Protein AF-A0A7V4FG38-F1 (afdb_monomer)

pLDDT: mean 75.88, std 13.13, range [39.31, 96.94]

Secondary structure (DSSP, 8-state):
----PPPPHHHHHHHHHHHHHHHHHHHHHHHHHHHHHHHHHHHHHHHHHHHHHHHHHHHTTTPPPPGGGHHHHSSTTSTTGGGSTT--TT-TT------B-TTT--BTT-BTTTEEE--GGG-SSTT-SS---TT-TT-SSB--SS-GGGTT-EEEEEEE-TTT--EEEEEEEEB-----SSS---

InterPro domains:
  IPR000983 General secretion pathway protein G-type pilin [PR00813] (6-31)
  IPR000983 General secretion pathway protein G-type pilin [PR00813] (42-60)
  IPR012902 Prokaryotic N-terminal methylation site [PF07963] (4-23)
  IPR012902 Prokaryotic N-terminal methylation site [TIGR02532] (4-25)
  IPR045584 Pilin-like [SSF54523] (7-140)

Foldseek 3Di:
DDDDDDDDPVNVVVVVVVVVVVCVVPVVCVVVVLQVVLVVLLLVLLVQLVQLQVVVCVVVVNAGDAPVCLLQCLAQLHLSQQSGDQHPNVDSVTGHAARARSLPRHGSSDDPQAEDEDDPVVDPDAALSAPDDPPCPQDSADCPDQDSRHAFHKYKYFDADPVPRGTNGIYIGTHHHDPDPPDRDD

Radius of gyration: 23.24 Å; Cα contacts (8 Å, |Δi|>4): 282; chains: 1; bounding box: 62×52×58 Å

Organism: NCBI:txid2052148

Structure (mmCIF, N/CA/C/O backbone):
data_AF-A0A7V4FG38-F1
#
_entry.id   AF-A0A7V4FG38-F1
#
loop_
_atom_site.group_PDB
_atom_site.id
_atom_site.type_symbol
_atom_site.label_atom_id
_atom_site.label_alt_id
_atom_site.label_comp_id
_atom_site.label_asym_id
_atom_site.label_entity_id
_atom_site.label_seq_id
_atom_site.pdbx_PDB_ins_code
_atom_site.Cartn_x
_atom_site.Cartn_y
_atom_site.Cartn_z
_atom_site.occupancy
_atom_site.B_iso_or_equiv
_atom_site.auth_seq_id
_atom_site.auth_comp_id
_atom_site.auth_asym_id
_atom_site.auth_atom_id
_atom_site.pdbx_PDB_model_num
ATOM 1 N N . MET A 1 1 ? -37.930 -36.614 33.982 1.00 50.84 1 MET A N 1
ATOM 2 C CA . MET A 1 1 ? -38.312 -35.350 33.315 1.00 50.84 1 MET A CA 1
ATOM 3 C C . MET A 1 1 ? -37.521 -34.238 33.975 1.00 50.84 1 MET A C 1
ATOM 5 O O . MET A 1 1 ? -37.749 -33.983 35.145 1.00 50.84 1 MET A O 1
ATOM 9 N N . GLY A 1 2 ? -36.517 -33.681 33.294 1.00 58.44 2 GLY A N 1
ATOM 10 C CA . GLY A 1 2 ? -35.745 -32.558 33.832 1.00 58.44 2 GLY A CA 1
ATOM 11 C C . GLY A 1 2 ? -36.560 -31.274 33.723 1.00 58.44 2 GLY A C 1
ATOM 12 O O . GLY A 1 2 ? -37.014 -30.936 32.630 1.00 58.44 2 GLY A O 1
ATOM 13 N N . GLU A 1 3 ? -36.781 -30.593 34.843 1.00 62.00 3 GLU A N 1
ATOM 14 C CA . GLU A 1 3 ? -37.427 -29.283 34.871 1.00 62.00 3 GLU A CA 1
ATOM 15 C C . GLU A 1 3 ? -36.577 -28.277 34.087 1.00 62.00 3 GLU A C 1
ATOM 17 O O . GLU A 1 3 ? -35.422 -28.006 34.424 1.00 62.00 3 GLU A O 1
ATOM 22 N N . LYS A 1 4 ? -37.143 -27.724 33.011 1.00 70.00 4 LYS A N 1
ATOM 23 C CA . LYS A 1 4 ? -36.529 -26.609 32.291 1.00 70.00 4 LYS A CA 1
ATOM 24 C C . LYS A 1 4 ? -36.681 -25.357 33.154 1.00 70.00 4 LYS A C 1
ATOM 26 O O . LYS A 1 4 ? -37.764 -24.781 33.213 1.00 70.00 4 LYS A O 1
ATOM 31 N N . LYS A 1 5 ? -35.606 -24.951 33.833 1.00 78.00 5 LYS A N 1
ATOM 32 C CA . LYS A 1 5 ? -35.531 -23.655 34.520 1.00 78.00 5 LYS A CA 1
ATOM 33 C C . LYS A 1 5 ? -35.653 -22.533 33.483 1.00 78.00 5 LYS A C 1
ATOM 35 O O . LYS A 1 5 ? -34.888 -22.503 32.521 1.00 78.00 5 LYS A O 1
ATOM 40 N N . GLY A 1 6 ? -36.641 -21.657 33.653 1.00 80.19 6 GLY A N 1
ATOM 41 C CA . GLY A 1 6 ? -36.781 -20.436 32.858 1.00 80.19 6 GLY A CA 1
ATOM 42 C C . GLY A 1 6 ? -35.811 -19.355 33.338 1.00 80.19 6 GLY A C 1
ATOM 43 O O . GLY A 1 6 ? -35.478 -19.316 34.520 1.00 80.19 6 GLY A O 1
ATOM 44 N N . PHE A 1 7 ? -35.374 -18.488 32.424 1.00 82.50 7 PHE A N 1
ATOM 45 C CA . PHE A 1 7 ? -34.580 -17.304 32.761 1.00 82.50 7 PHE A CA 1
ATOM 46 C C . PHE A 1 7 ? -35.397 -16.330 33.615 1.00 82.50 7 PHE A C 1
ATOM 48 O O . PHE A 1 7 ? -36.569 -16.066 33.335 1.00 82.50 7 PHE A O 1
ATOM 55 N N . THR A 1 8 ? -34.766 -15.768 34.638 1.00 93.12 8 THR A N 1
ATOM 56 C CA . THR A 1 8 ? -35.348 -14.717 35.471 1.00 93.12 8 THR A CA 1
ATOM 57 C C . THR A 1 8 ? -35.110 -13.332 34.861 1.00 93.12 8 THR A C 1
ATOM 59 O O . THR A 1 8 ? -34.125 -13.087 34.163 1.00 93.12 8 THR A O 1
ATOM 62 N N . LEU A 1 9 ? -36.001 -12.381 35.160 1.00 91.88 9 LEU A N 1
ATOM 63 C CA . LEU A 1 9 ? -35.833 -10.972 34.772 1.00 91.88 9 LEU A CA 1
ATOM 64 C C . LEU A 1 9 ? -34.520 -10.378 35.300 1.00 91.88 9 LEU A C 1
ATOM 66 O O . LEU A 1 9 ? -33.877 -9.593 34.607 1.00 91.88 9 LEU A O 1
ATOM 70 N N . ILE A 1 10 ? -34.115 -10.769 36.512 1.00 94.31 10 ILE A N 1
ATOM 71 C CA . ILE A 1 10 ? -32.880 -10.281 37.127 1.00 94.31 10 ILE A CA 1
ATOM 72 C C . ILE A 1 10 ? -31.635 -10.802 36.405 1.00 94.31 10 ILE A C 1
ATOM 74 O O . ILE A 1 10 ? -30.690 -10.040 36.224 1.00 94.31 10 ILE A O 1
ATOM 78 N N . GLU A 1 11 ? -31.647 -12.049 35.923 1.00 93.00 11 GLU A N 1
ATOM 79 C CA . GLU A 1 11 ? -30.552 -12.588 35.110 1.00 93.00 11 GLU A CA 1
ATOM 80 C C . GLU A 1 11 ? -30.404 -11.805 33.805 1.00 93.00 11 GLU A C 1
ATOM 82 O O . GLU A 1 11 ? -29.294 -11.416 33.454 1.00 93.00 11 GLU A O 1
ATOM 87 N N . MET A 1 12 ? -31.507 -11.478 33.127 1.00 92.81 12 MET A N 1
ATOM 88 C CA . MET A 1 12 ? -31.440 -10.668 31.905 1.00 92.81 12 MET A CA 1
ATOM 89 C C . MET A 1 12 ? -30.970 -9.231 32.177 1.00 92.81 12 MET A C 1
ATOM 91 O O . MET A 1 12 ? -30.207 -8.679 31.385 1.00 92.81 12 MET A O 1
ATOM 95 N N . LEU A 1 13 ? -31.359 -8.636 33.311 1.00 95.19 13 LEU A N 1
ATOM 96 C CA . LEU A 1 13 ? -30.929 -7.291 33.711 1.00 95.19 13 LEU A CA 1
ATOM 97 C C . LEU A 1 13 ? -29.427 -7.243 34.040 1.00 95.19 13 LEU A C 1
ATOM 99 O O . LEU A 1 13 ? -28.718 -6.328 33.621 1.00 95.19 13 LEU A O 1
ATOM 103 N N . LEU A 1 14 ? -28.920 -8.252 34.747 1.00 95.06 14 LEU A N 1
ATOM 104 C CA . LEU A 1 14 ? -27.501 -8.360 35.076 1.00 95.06 14 LEU A CA 1
ATOM 105 C C . LEU A 1 14 ? -26.652 -8.557 33.809 1.00 95.06 14 LEU A C 1
ATOM 107 O O . LEU A 1 14 ? -25.583 -7.961 33.683 1.00 95.06 14 LEU A O 1
ATOM 111 N N . VAL A 1 15 ? -27.150 -9.321 32.833 1.00 95.31 15 VAL A N 1
ATOM 112 C CA . VAL A 1 15 ? -26.467 -9.534 31.548 1.00 95.31 15 VAL A CA 1
ATOM 113 C C . VAL A 1 15 ? -26.313 -8.228 30.767 1.00 95.31 15 VAL A C 1
ATOM 115 O O . VAL A 1 15 ? -25.201 -7.903 30.351 1.00 95.31 15 VAL A O 1
ATOM 118 N N . ILE A 1 16 ? -27.381 -7.438 30.603 1.00 96.25 16 ILE A N 1
ATOM 119 C CA . ILE A 1 16 ? -27.281 -6.154 29.884 1.00 96.25 16 ILE A CA 1
ATOM 120 C C . ILE A 1 16 ? -26.395 -5.144 30.625 1.00 96.25 16 ILE A C 1
ATOM 122 O O . ILE A 1 16 ? -25.680 -4.379 29.980 1.00 96.25 16 ILE A O 1
ATOM 126 N N . LEU A 1 17 ? -26.382 -5.180 31.964 1.00 96.94 17 LEU A N 1
ATOM 127 C CA . LEU A 1 17 ? -25.503 -4.348 32.787 1.00 96.94 17 LEU A CA 1
ATOM 128 C C . LEU A 1 17 ? -24.026 -4.662 32.508 1.00 96.94 17 LEU A C 1
ATOM 130 O O . LEU A 1 17 ? -23.242 -3.748 32.257 1.00 96.94 17 LEU A O 1
ATOM 134 N N . ILE A 1 18 ? -23.651 -5.945 32.505 1.00 96.25 18 ILE A N 1
ATOM 135 C CA . ILE A 1 18 ? -22.272 -6.365 32.217 1.00 96.25 18 ILE A CA 1
ATOM 136 C C . ILE A 1 18 ? -21.889 -6.021 30.771 1.00 96.25 18 ILE A C 1
ATOM 138 O O . ILE A 1 18 ? -20.810 -5.472 30.550 1.00 96.25 18 ILE A O 1
ATOM 142 N N . ILE A 1 19 ? -22.767 -6.278 29.793 1.00 95.88 19 ILE A N 1
ATOM 143 C CA . ILE A 1 19 ? -22.515 -5.930 28.383 1.00 95.88 19 ILE A CA 1
ATOM 144 C C . ILE A 1 19 ? -22.283 -4.417 28.228 1.00 95.88 19 ILE A C 1
ATOM 146 O O . ILE A 1 19 ? -21.345 -4.014 27.542 1.00 95.88 19 ILE A O 1
ATOM 150 N N . GLY A 1 20 ? -23.071 -3.578 28.909 1.00 96.12 20 GLY A N 1
ATOM 151 C CA . GLY A 1 20 ? -22.907 -2.121 28.883 1.00 96.12 20 GLY A CA 1
ATOM 152 C C . GLY A 1 20 ? -21.552 -1.649 29.423 1.00 96.12 20 GLY A C 1
ATOM 153 O O . GLY A 1 20 ? -20.911 -0.790 28.816 1.00 96.12 20 GLY A O 1
ATOM 154 N N . ILE A 1 21 ? -21.073 -2.247 30.520 1.00 95.31 21 ILE A N 1
ATOM 155 C CA . ILE A 1 21 ? -19.749 -1.938 31.088 1.00 95.31 21 ILE A CA 1
ATOM 156 C C . ILE A 1 21 ? -18.636 -2.318 30.101 1.00 95.31 21 ILE A C 1
ATOM 158 O O . ILE A 1 21 ? -17.718 -1.529 29.872 1.00 95.31 21 ILE A O 1
ATOM 162 N N . LEU A 1 22 ? -18.728 -3.500 29.484 1.00 95.62 22 LEU A N 1
ATOM 163 C CA . LEU A 1 22 ? -17.728 -3.981 28.529 1.00 95.62 22 LEU A CA 1
ATOM 164 C C . LEU A 1 22 ? -17.648 -3.099 27.274 1.00 95.62 22 LEU A C 1
ATOM 166 O O . LEU A 1 22 ? -16.549 -2.744 26.848 1.00 95.62 22 LEU A O 1
ATOM 170 N N . ILE A 1 23 ? -18.791 -2.703 26.706 1.00 93.44 23 ILE A N 1
ATOM 171 C CA . ILE A 1 23 ? -18.842 -1.855 25.503 1.00 93.44 23 ILE A CA 1
ATOM 172 C C . ILE A 1 23 ? -18.223 -0.476 25.769 1.00 93.44 23 ILE A C 1
ATOM 174 O O . ILE A 1 23 ? -17.456 0.011 24.938 1.00 93.44 23 ILE A O 1
ATOM 178 N N . ASN A 1 24 ? -18.494 0.127 26.932 1.00 91.75 24 ASN A N 1
ATOM 179 C CA . ASN A 1 24 ? -17.947 1.439 27.294 1.00 91.75 24 ASN A CA 1
ATOM 180 C C . ASN A 1 24 ? -16.415 1.454 27.344 1.00 91.75 24 ASN A C 1
ATOM 182 O O . ASN A 1 24 ? -15.798 2.437 26.941 1.00 91.75 24 ASN A O 1
ATOM 186 N N . ILE A 1 25 ? -15.799 0.370 27.819 1.00 90.00 25 ILE A N 1
ATOM 187 C CA . ILE A 1 25 ? -14.338 0.244 27.842 1.00 90.00 25 ILE A CA 1
ATOM 188 C C . ILE A 1 25 ? -13.809 -0.071 26.437 1.00 90.00 25 ILE A C 1
ATOM 190 O O . ILE A 1 25 ? -12.755 0.419 26.047 1.00 90.00 25 ILE A O 1
ATOM 194 N N . PHE A 1 26 ? -14.532 -0.870 25.652 1.00 87.69 26 PHE A N 1
ATOM 195 C CA . PHE A 1 26 ? -14.056 -1.366 24.362 1.00 87.69 26 PHE A CA 1
ATOM 196 C C . PHE A 1 26 ? -14.072 -0.317 23.235 1.00 87.69 26 PHE A C 1
ATOM 198 O O . PHE A 1 26 ? -13.098 -0.199 22.488 1.00 87.69 26 PHE A O 1
ATOM 205 N N . LEU A 1 27 ? -15.153 0.461 23.109 1.00 84.69 27 LEU A N 1
ATOM 206 C CA . LEU A 1 27 ? -15.352 1.410 22.004 1.00 84.69 27 LEU A CA 1
ATOM 207 C C . LEU A 1 27 ? -14.210 2.422 21.780 1.00 84.69 27 LEU A C 1
ATOM 209 O O . LEU A 1 27 ? -13.792 2.558 20.627 1.00 84.69 27 LEU A O 1
ATOM 213 N N . PRO A 1 28 ? -13.661 3.116 22.801 1.00 77.62 28 PRO A N 1
ATOM 214 C CA . PRO A 1 28 ? -12.619 4.120 22.567 1.00 77.62 28 PRO A CA 1
ATOM 215 C C . PRO A 1 28 ? -11.313 3.521 22.031 1.00 77.62 28 PRO A C 1
ATOM 217 O O . PRO A 1 28 ? -10.575 4.191 21.313 1.00 77.62 28 PRO A O 1
ATOM 220 N N . HIS A 1 29 ? -11.020 2.257 22.343 1.00 80.38 29 HIS A N 1
ATOM 221 C CA . HIS A 1 29 ? -9.801 1.599 21.878 1.00 80.38 29 HIS A CA 1
ATOM 222 C C . HIS A 1 29 ? -9.933 1.022 20.464 1.00 80.38 29 HIS A C 1
ATOM 224 O O . HIS A 1 29 ? -8.927 0.845 19.776 1.00 80.38 29 HIS A O 1
ATOM 230 N N . PHE A 1 30 ? -11.155 0.742 20.010 1.00 83.19 30 PHE A N 1
ATOM 231 C CA . PHE A 1 30 ? -11.402 0.071 18.736 1.00 83.19 30 PHE A CA 1
ATOM 232 C C . PHE A 1 30 ? -10.908 0.868 17.518 1.00 83.19 30 PHE A C 1
ATOM 234 O O . PHE A 1 30 ? -10.318 0.285 16.608 1.00 83.19 30 PHE A O 1
ATOM 241 N N . SER A 1 31 ? -11.060 2.196 17.518 1.00 81.25 31 SER A N 1
ATOM 242 C CA . SER A 1 31 ? -10.595 3.065 16.422 1.00 81.25 31 SER A CA 1
ATOM 243 C C . SER A 1 31 ? -9.075 3.009 16.229 1.00 81.25 31 SER A C 1
ATOM 245 O O . SER A 1 31 ? -8.593 2.909 15.101 1.00 81.25 31 SER A O 1
ATOM 247 N N . LEU A 1 32 ? -8.309 2.982 17.325 1.00 79.12 32 LEU A N 1
ATOM 248 C CA . LEU A 1 32 ? -6.850 2.846 17.293 1.00 79.12 32 LEU A CA 1
ATOM 249 C C . LEU A 1 32 ? -6.414 1.482 16.752 1.00 79.12 32 LEU A C 1
ATOM 251 O O . LEU A 1 32 ? -5.436 1.397 16.010 1.00 79.12 32 LEU A O 1
ATOM 255 N N . PHE A 1 33 ? -7.122 0.408 17.112 1.00 83.44 33 PHE A N 1
ATOM 256 C CA . PHE A 1 33 ? -6.835 -0.925 16.580 1.00 83.44 33 PHE A CA 1
ATOM 257 C C . PHE A 1 33 ? -7.100 -1.010 15.077 1.00 83.44 33 PHE A C 1
ATOM 259 O O . PHE A 1 33 ? -6.259 -1.542 14.352 1.00 83.44 33 PHE A O 1
ATOM 266 N N . GLN A 1 34 ? -8.222 -0.457 14.605 1.00 85.31 34 GLN A N 1
ATOM 267 C CA . GLN A 1 34 ? -8.521 -0.393 13.174 1.00 85.31 34 GLN A CA 1
ATOM 268 C C . GLN A 1 34 ? -7.431 0.361 12.417 1.00 85.31 34 GLN A C 1
ATOM 270 O O . GLN A 1 34 ? -6.906 -0.141 11.430 1.00 85.31 34 GLN A O 1
ATOM 275 N N . GLU A 1 35 ? -7.039 1.529 12.914 1.00 83.00 35 GLU A N 1
ATOM 276 C CA . GLU A 1 35 ? -5.995 2.344 12.305 1.00 83.00 35 GLU A CA 1
ATOM 277 C C . GLU A 1 35 ? -4.649 1.606 12.217 1.00 83.00 35 GLU A C 1
ATOM 279 O O . GLU A 1 35 ? -4.005 1.581 11.168 1.00 83.00 35 GLU A O 1
ATOM 284 N N . ARG A 1 36 ? -4.236 0.929 13.295 1.00 80.50 36 ARG A N 1
ATOM 285 C CA . ARG A 1 36 ? -3.022 0.098 13.290 1.00 80.50 36 ARG A CA 1
ATOM 286 C C . ARG A 1 36 ? -3.101 -1.014 12.248 1.00 80.50 36 ARG A C 1
ATOM 288 O O . ARG A 1 36 ? -2.126 -1.232 11.533 1.00 80.50 36 ARG A O 1
ATOM 295 N N . ALA A 1 37 ? -4.249 -1.680 12.135 1.00 86.88 37 ALA A N 1
ATOM 296 C CA . ALA A 1 37 ? -4.460 -2.720 11.134 1.00 86.88 37 ALA A CA 1
ATOM 297 C C . ALA A 1 37 ? -4.338 -2.164 9.706 1.00 86.88 37 ALA A C 1
ATOM 299 O O . ALA A 1 37 ? -3.628 -2.753 8.891 1.00 86.88 37 ALA A O 1
ATOM 300 N N . LYS A 1 38 ? -4.937 -0.996 9.425 1.00 87.44 38 LYS A N 1
ATOM 301 C CA . LYS A 1 38 ? -4.819 -0.318 8.123 1.00 87.44 38 LYS A CA 1
ATOM 302 C C . LYS A 1 38 ? -3.367 0.035 7.792 1.00 87.44 38 LYS A C 1
ATOM 304 O O . LYS A 1 38 ? -2.903 -0.235 6.689 1.00 87.44 38 LYS A O 1
ATOM 309 N N . ARG A 1 39 ? -2.598 0.554 8.754 1.00 82.19 39 ARG A N 1
ATOM 310 C CA . ARG A 1 39 ? -1.160 0.828 8.563 1.00 82.19 39 ARG A CA 1
ATOM 311 C C . ARG A 1 39 ? -0.357 -0.439 8.277 1.00 82.19 39 ARG A C 1
ATOM 313 O O . ARG A 1 39 ? 0.420 -0.471 7.328 1.00 82.19 39 ARG A O 1
ATOM 320 N N . THR A 1 40 ? -0.557 -1.499 9.060 1.00 85.25 40 THR A N 1
ATOM 321 C CA . THR A 1 40 ? 0.086 -2.798 8.802 1.00 85.25 40 THR A CA 1
ATOM 322 C C . THR A 1 40 ? -0.265 -3.326 7.413 1.00 85.25 40 THR A C 1
ATOM 324 O O . THR A 1 40 ? 0.607 -3.853 6.725 1.00 85.25 40 THR A O 1
ATOM 327 N N . GLN A 1 41 ? -1.509 -3.142 6.971 1.00 89.31 41 GLN A N 1
ATOM 328 C CA . GLN A 1 41 ? -1.932 -3.520 5.630 1.00 89.31 41 GLN A CA 1
ATOM 329 C C . GLN A 1 41 ? -1.192 -2.725 4.547 1.00 89.31 41 GLN A C 1
ATOM 331 O O . GLN A 1 41 ? -0.709 -3.338 3.604 1.00 89.31 41 GLN A O 1
ATOM 336 N N . ILE A 1 42 ? -0.988 -1.415 4.709 1.00 86.38 42 ILE A N 1
ATOM 337 C CA . ILE A 1 42 ? -0.184 -0.612 3.765 1.00 86.38 42 ILE A CA 1
ATOM 338 C C . ILE A 1 42 ? 1.254 -1.109 3.693 1.00 86.38 42 ILE A C 1
ATOM 340 O O . ILE A 1 42 ? 1.782 -1.293 2.601 1.00 86.38 42 ILE A O 1
ATOM 344 N N . LYS A 1 43 ? 1.877 -1.419 4.836 1.00 83.62 43 LYS A N 1
ATOM 345 C CA . LYS A 1 43 ? 3.218 -2.022 4.854 1.00 83.62 43 LYS A CA 1
ATOM 346 C C . LYS A 1 43 ? 3.277 -3.334 4.077 1.00 83.62 43 LYS A C 1
ATOM 348 O O . LYS A 1 43 ? 4.220 -3.555 3.320 1.00 83.62 43 LYS A O 1
ATOM 353 N N . ASN A 1 44 ? 2.271 -4.187 4.233 1.00 89.31 44 ASN A N 1
ATOM 354 C CA . ASN A 1 44 ? 2.188 -5.435 3.482 1.00 89.31 44 ASN A CA 1
ATOM 355 C C . ASN A 1 44 ? 1.967 -5.176 1.983 1.00 89.31 44 ASN A C 1
ATOM 357 O O . ASN A 1 44 ? 2.629 -5.801 1.161 1.00 89.31 44 ASN A O 1
ATOM 361 N N . ASN A 1 45 ? 1.101 -4.226 1.623 1.00 89.56 45 ASN A N 1
ATOM 362 C CA . ASN A 1 45 ? 0.849 -3.831 0.236 1.00 89.56 45 ASN A CA 1
ATOM 363 C C . ASN A 1 45 ? 2.129 -3.315 -0.442 1.00 89.56 45 ASN A C 1
ATOM 365 O O . ASN A 1 45 ? 2.437 -3.734 -1.555 1.00 89.56 45 ASN A O 1
ATOM 369 N N . MET A 1 46 ? 2.924 -2.493 0.252 1.00 86.00 46 MET A N 1
ATOM 370 C CA . MET A 1 46 ? 4.235 -2.038 -0.228 1.00 86.00 46 MET A CA 1
ATOM 371 C C . MET A 1 46 ? 5.194 -3.205 -0.473 1.00 86.00 46 MET A C 1
ATOM 373 O O . MET A 1 46 ? 5.860 -3.246 -1.501 1.00 86.00 46 MET A O 1
ATOM 377 N N . GLN A 1 47 ? 5.242 -4.192 0.427 1.00 87.25 47 GLN A N 1
ATOM 378 C CA . GLN A 1 47 ? 6.062 -5.392 0.224 1.00 87.25 47 GLN A CA 1
ATOM 379 C C . GLN A 1 47 ? 5.591 -6.235 -0.966 1.00 87.25 47 GLN A C 1
ATOM 381 O O . GLN A 1 47 ? 6.414 -6.855 -1.637 1.00 87.25 47 GLN A O 1
ATOM 386 N N . VAL A 1 48 ? 4.282 -6.292 -1.226 1.00 90.12 48 VAL A N 1
ATOM 387 C CA . VAL A 1 48 ? 3.735 -6.981 -2.401 1.00 90.12 48 VAL A CA 1
ATOM 388 C C . VAL A 1 48 ? 4.158 -6.264 -3.683 1.00 90.12 48 VAL A C 1
ATOM 390 O O . VAL A 1 48 ? 4.685 -6.917 -4.579 1.00 90.12 48 VAL A O 1
ATOM 393 N N . LEU A 1 49 ? 4.024 -4.935 -3.733 1.00 85.94 49 LEU A N 1
ATOM 394 C CA . LEU A 1 49 ? 4.512 -4.111 -4.846 1.00 85.94 49 LEU A CA 1
ATOM 395 C C . LEU A 1 49 ? 6.021 -4.288 -5.058 1.00 85.94 49 LEU A C 1
ATOM 397 O O . LEU A 1 49 ? 6.473 -4.497 -6.181 1.00 85.94 49 LEU A O 1
ATOM 401 N N . GLN A 1 50 ? 6.794 -4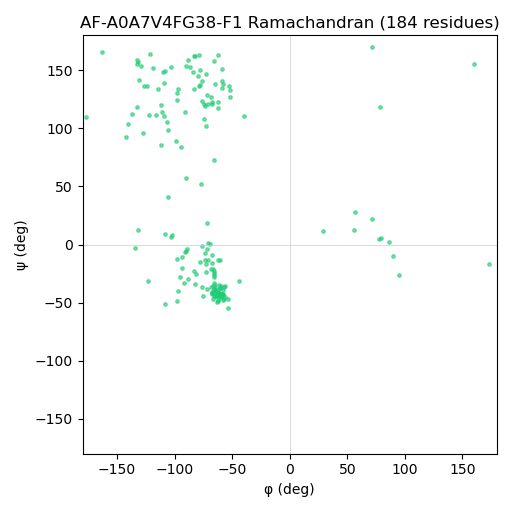.300 -3.970 1.00 85.25 50 GLN A N 1
ATOM 402 C CA . GLN A 1 50 ? 8.236 -4.529 -4.010 1.00 85.25 50 GLN A CA 1
ATOM 403 C C . GLN A 1 50 ? 8.586 -5.861 -4.668 1.00 85.25 50 GLN A C 1
ATOM 405 O O . GLN A 1 50 ? 9.478 -5.914 -5.509 1.00 85.25 50 GLN A O 1
ATOM 410 N N . LYS A 1 51 ? 7.890 -6.933 -4.283 1.00 89.62 51 LYS A N 1
ATOM 411 C CA . LYS A 1 51 ? 8.121 -8.272 -4.829 1.00 89.62 51 LYS A CA 1
ATOM 412 C C . LYS A 1 51 ? 7.734 -8.362 -6.299 1.00 89.62 51 LYS A C 1
ATOM 414 O O . LYS A 1 51 ? 8.482 -8.975 -7.049 1.00 89.62 51 LYS A O 1
ATOM 419 N N . ALA A 1 52 ? 6.622 -7.746 -6.700 1.00 88.00 52 ALA A N 1
ATOM 420 C CA . ALA A 1 52 ? 6.196 -7.723 -8.097 1.00 88.00 52 ALA A CA 1
ATOM 421 C C . ALA A 1 52 ? 7.248 -7.036 -8.986 1.00 88.00 52 ALA A C 1
ATOM 423 O O . ALA A 1 52 ? 7.659 -7.597 -9.996 1.00 88.00 52 ALA A O 1
ATOM 424 N N . LEU A 1 53 ? 7.774 -5.883 -8.554 1.00 84.75 53 LEU A N 1
ATOM 425 C CA . LEU A 1 53 ? 8.840 -5.168 -9.269 1.00 84.75 53 LEU A CA 1
ATOM 426 C C . LEU A 1 53 ? 10.159 -5.951 -9.316 1.00 84.75 53 LEU A C 1
ATOM 428 O O . LEU A 1 53 ? 10.837 -5.957 -10.339 1.00 84.75 53 LEU A O 1
ATOM 432 N N . MET A 1 54 ? 10.533 -6.633 -8.228 1.00 86.75 54 MET A N 1
ATOM 433 C CA . MET A 1 54 ? 11.720 -7.498 -8.231 1.00 86.75 54 MET A CA 1
ATOM 434 C C . MET A 1 54 ? 11.555 -8.700 -9.163 1.00 86.75 54 MET A C 1
ATOM 436 O O . MET A 1 54 ? 12.512 -9.086 -9.827 1.00 86.75 54 MET A O 1
ATOM 440 N N . ALA A 1 55 ? 10.364 -9.299 -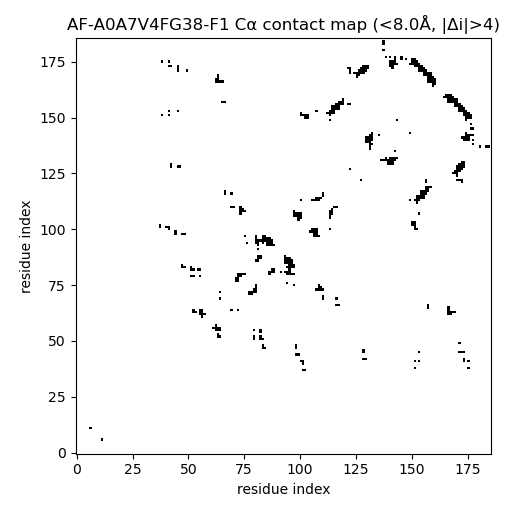9.200 1.00 89.56 55 ALA A N 1
ATOM 441 C CA . ALA A 1 55 ? 10.069 -10.427 -10.073 1.00 89.56 55 ALA A CA 1
ATOM 442 C C . ALA A 1 55 ? 10.085 -10.003 -11.549 1.00 89.56 55 ALA A C 1
ATOM 444 O O . ALA A 1 55 ? 10.704 -10.684 -12.360 1.00 89.56 55 ALA A O 1
ATOM 445 N N . TRP A 1 56 ? 9.522 -8.834 -11.867 1.00 87.69 56 TRP A N 1
ATOM 446 C CA . TRP A 1 56 ? 9.659 -8.216 -13.185 1.00 87.69 56 TRP A CA 1
ATOM 447 C C . TRP A 1 56 ? 11.125 -8.085 -13.590 1.00 87.69 56 TRP A C 1
ATOM 449 O O . TRP A 1 56 ? 11.526 -8.581 -14.640 1.00 87.69 56 TRP A O 1
ATOM 459 N N . ALA A 1 57 ? 11.937 -7.446 -12.743 1.00 86.44 57 ALA A N 1
ATOM 460 C CA . ALA A 1 57 ? 13.343 -7.215 -13.044 1.00 86.44 57 ALA A CA 1
ATOM 461 C C . ALA A 1 57 ? 14.114 -8.531 -13.218 1.00 86.44 57 ALA A C 1
ATOM 463 O O . ALA A 1 57 ? 14.992 -8.614 -14.070 1.00 86.44 57 ALA A O 1
ATOM 464 N N . ALA A 1 58 ? 13.774 -9.579 -12.462 1.00 89.44 58 ALA A N 1
ATOM 465 C CA . ALA A 1 58 ? 14.391 -10.894 -12.622 1.00 89.44 58 ALA A CA 1
ATOM 466 C C . ALA A 1 58 ? 14.159 -11.488 -14.024 1.00 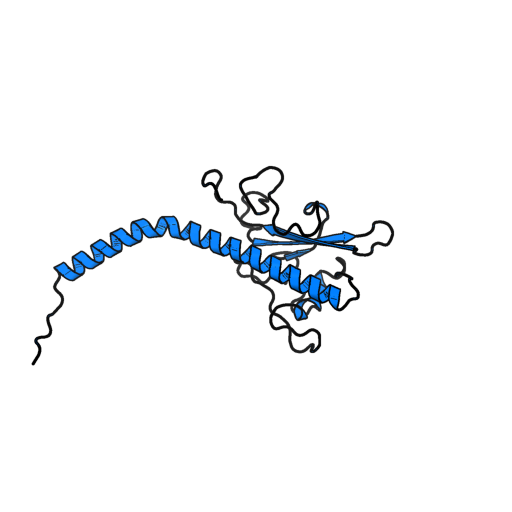89.44 58 ALA A C 1
ATOM 468 O O . ALA A 1 58 ? 15.082 -12.080 -14.585 1.00 89.44 58 ALA A O 1
ATOM 469 N N . ASP A 1 59 ? 12.976 -11.278 -14.603 1.00 88.94 59 ASP A N 1
ATOM 470 C CA . ASP A 1 59 ? 12.637 -11.746 -15.952 1.00 88.94 59 ASP A CA 1
ATOM 471 C C . ASP A 1 59 ? 13.163 -10.808 -17.056 1.00 88.94 59 ASP A C 1
ATOM 473 O O . ASP A 1 59 ? 13.448 -11.251 -18.168 1.00 88.94 59 ASP A O 1
ATOM 477 N N . HIS A 1 60 ? 13.364 -9.524 -16.743 1.00 86.94 60 HIS A N 1
ATOM 478 C CA . HIS A 1 60 ? 13.768 -8.477 -17.689 1.00 86.94 60 HIS A CA 1
ATOM 479 C C . HIS A 1 60 ? 15.237 -8.055 -17.525 1.00 86.94 60 HIS A C 1
ATOM 481 O O . HIS A 1 60 ? 15.576 -6.880 -17.606 1.00 86.94 60 HIS A O 1
ATOM 487 N N . SER A 1 61 ? 16.144 -9.011 -17.301 1.00 88.12 61 SER A N 1
ATOM 488 C CA . SER A 1 61 ? 17.603 -8.766 -17.240 1.00 88.12 61 SER A CA 1
ATOM 489 C C . SER A 1 61 ? 18.054 -7.727 -16.197 1.00 88.12 61 SER A C 1
ATOM 491 O O . SER A 1 61 ? 19.101 -7.099 -16.341 1.00 88.12 61 SER A O 1
ATOM 493 N N . GLY A 1 62 ? 17.294 -7.574 -15.116 1.00 84.88 62 GLY A N 1
ATOM 494 C CA . GLY A 1 62 ? 17.542 -6.608 -14.046 1.00 84.88 62 GLY A CA 1
ATOM 495 C C . GLY A 1 62 ? 16.954 -5.220 -14.299 1.00 84.88 62 GLY A C 1
ATOM 496 O O . GLY A 1 62 ? 17.136 -4.341 -13.459 1.00 84.88 62 GLY A O 1
ATOM 497 N N . GLU A 1 63 ? 16.251 -5.013 -15.413 1.00 82.06 63 GLU A N 1
ATOM 498 C CA . GLU A 1 63 ? 15.640 -3.730 -15.750 1.00 82.06 63 GLU A CA 1
ATOM 499 C C . GLU A 1 63 ? 14.285 -3.563 -15.057 1.00 82.06 63 GLU A C 1
ATOM 501 O O . GLU A 1 63 ? 13.436 -4.458 -15.050 1.00 82.06 63 GLU A O 1
ATOM 506 N N . PHE A 1 64 ? 14.073 -2.390 -14.468 1.00 80.44 64 PHE A N 1
ATOM 507 C CA . PHE A 1 64 ? 12.792 -2.009 -13.879 1.00 80.44 64 PHE A CA 1
ATOM 508 C C . PHE A 1 64 ? 11.905 -1.317 -14.925 1.00 80.44 64 PHE A C 1
ATOM 510 O O . PHE A 1 64 ? 12.433 -0.707 -15.858 1.00 80.44 64 PHE A O 1
ATOM 517 N N . PRO A 1 65 ? 10.568 -1.373 -14.776 1.00 77.44 65 PRO A N 1
ATOM 518 C CA . PRO A 1 65 ? 9.664 -0.705 -15.706 1.00 77.44 65 PRO A CA 1
ATOM 519 C C . PRO A 1 65 ? 9.927 0.809 -15.750 1.00 77.44 65 PRO A C 1
ATOM 521 O O . PRO A 1 65 ? 10.107 1.452 -14.714 1.00 77.44 65 PRO A O 1
ATOM 524 N N . LEU A 1 66 ? 9.974 1.372 -16.962 1.00 70.25 66 LEU A N 1
ATOM 525 C CA . LEU A 1 66 ? 10.242 2.794 -17.177 1.00 70.25 66 LEU A CA 1
ATOM 526 C C . LEU A 1 66 ? 9.037 3.666 -16.775 1.00 70.25 66 LEU A C 1
ATOM 528 O O . LEU A 1 66 ? 7.893 3.266 -17.000 1.00 70.25 66 LEU A O 1
ATOM 532 N N . PRO A 1 67 ? 9.280 4.889 -16.261 1.00 61.16 67 PRO A N 1
ATOM 533 C CA . PRO A 1 67 ? 8.221 5.801 -15.840 1.00 61.16 67 PRO A CA 1
ATOM 534 C C . PRO A 1 67 ? 7.324 6.301 -16.996 1.00 61.16 67 PRO A C 1
ATOM 536 O O . PRO A 1 67 ? 6.177 6.665 -16.767 1.00 61.16 67 PRO A O 1
ATOM 539 N N . ASP A 1 68 ? 7.799 6.278 -18.244 1.00 58.19 68 ASP A N 1
ATOM 540 C CA . ASP A 1 68 ? 6.997 6.684 -19.415 1.00 58.19 68 ASP A CA 1
ATOM 541 C C . ASP A 1 68 ? 5.923 5.649 -19.800 1.00 58.19 68 ASP A C 1
ATOM 543 O O . ASP A 1 68 ? 5.010 5.955 -20.562 1.00 58.19 68 ASP A O 1
ATOM 547 N N . ILE A 1 69 ? 6.013 4.432 -19.253 1.00 56.84 69 ILE A N 1
ATOM 548 C CA . ILE A 1 69 ? 5.062 3.331 -19.465 1.00 56.84 69 ILE A CA 1
ATOM 549 C C . ILE A 1 69 ? 4.129 3.214 -18.246 1.00 56.84 69 ILE A C 1
ATOM 551 O O . ILE A 1 69 ? 3.371 2.268 -18.143 1.00 56.84 69 ILE A O 1
ATOM 555 N N . VAL A 1 70 ? 4.157 4.143 -17.282 1.00 56.09 70 VAL A N 1
ATOM 556 C CA . VAL A 1 70 ? 3.462 3.989 -15.986 1.00 56.09 70 VAL A CA 1
ATOM 557 C C . VAL A 1 70 ? 1.973 3.731 -16.127 1.00 56.09 70 VAL A C 1
ATOM 559 O O . VAL A 1 70 ? 1.477 2.813 -15.476 1.00 56.09 70 VAL A O 1
ATOM 562 N N . GLY A 1 71 ? 1.285 4.471 -16.993 1.00 57.50 71 GLY A N 1
ATOM 563 C CA . GLY A 1 71 ? -0.131 4.232 -17.262 1.00 57.50 71 GLY A CA 1
ATOM 564 C C . GLY A 1 71 ? -0.405 2.827 -17.800 1.00 57.50 71 GLY A C 1
ATOM 565 O O . GLY A 1 71 ? -1.386 2.211 -17.408 1.00 57.50 71 GLY A O 1
ATOM 566 N N . GLU A 1 72 ? 0.498 2.278 -18.617 1.00 59.69 72 GLU A N 1
ATOM 567 C CA . GLU A 1 72 ? 0.398 0.918 -19.167 1.00 59.69 72 GLU A CA 1
ATOM 568 C C . GLU A 1 72 ? 0.886 -0.162 -18.181 1.00 59.69 72 GLU A C 1
ATOM 570 O O . GLU A 1 72 ? 0.343 -1.258 -18.144 1.00 59.69 72 GLU A O 1
ATOM 575 N N . VAL A 1 73 ? 1.894 0.122 -17.350 1.00 61.19 73 VAL A N 1
ATOM 576 C CA . VAL A 1 73 ? 2.463 -0.792 -16.341 1.00 61.19 73 VAL A CA 1
ATOM 577 C C . VAL A 1 73 ? 1.494 -0.976 -15.179 1.00 61.19 73 VAL A C 1
ATOM 579 O O . VAL A 1 73 ? 1.396 -2.074 -14.633 1.00 61.19 73 VAL A O 1
ATOM 582 N N . LEU A 1 74 ? 0.806 0.095 -14.783 1.00 63.22 74 LEU A N 1
ATOM 583 C CA . LEU A 1 74 ? -0.147 0.096 -13.677 1.00 63.22 74 LEU A CA 1
ATOM 584 C C . LEU A 1 74 ? -1.577 -0.220 -14.107 1.00 63.22 74 LEU A C 1
ATOM 586 O O . LEU A 1 74 ? -2.421 -0.391 -13.227 1.00 63.22 74 LEU A O 1
ATOM 590 N N . ASP A 1 75 ? -1.840 -0.330 -15.412 1.00 68.50 75 ASP A N 1
ATOM 591 C CA . ASP A 1 75 ? -3.130 -0.778 -15.924 1.00 68.50 75 ASP A CA 1
ATOM 592 C C . ASP A 1 75 ? -3.503 -2.122 -15.254 1.00 68.50 75 ASP A C 1
ATOM 594 O O . ASP A 1 75 ? -2.637 -2.991 -15.088 1.00 68.50 75 ASP A O 1
ATOM 598 N N . PRO A 1 76 ? -4.760 -2.334 -14.818 1.00 64.62 76 PRO A N 1
ATOM 599 C CA . PRO A 1 76 ? -5.247 -3.654 -14.422 1.00 64.62 76 PRO A CA 1
ATOM 600 C C . PRO A 1 76 ? -4.857 -4.798 -15.370 1.00 64.62 76 PRO A C 1
ATOM 602 O O . PRO A 1 76 ? -4.690 -5.915 -14.887 1.00 64.62 76 PRO A O 1
ATOM 605 N N . GLU A 1 77 ? -4.715 -4.534 -16.670 1.00 66.06 77 GLU A N 1
ATOM 606 C CA . GLU A 1 77 ? -4.281 -5.511 -17.687 1.00 66.06 77 GLU A CA 1
ATOM 607 C C . GLU A 1 77 ? -2.811 -5.322 -18.111 1.00 66.06 77 GLU A C 1
ATOM 609 O O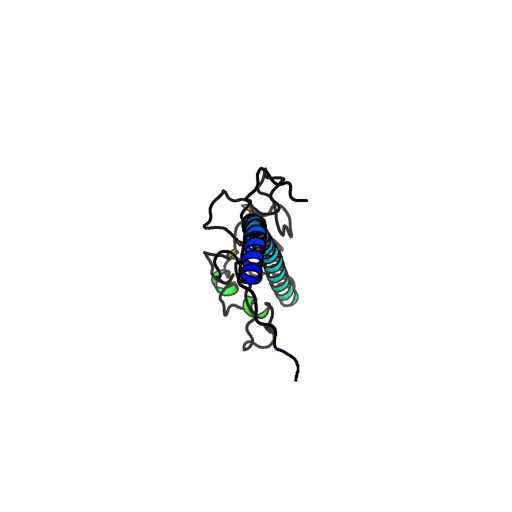 . GLU A 1 77 ? -2.305 -5.992 -19.013 1.00 66.06 77 GLU A O 1
ATOM 614 N N . GLY A 1 78 ? -2.111 -4.417 -17.429 1.00 73.06 78 GLY A N 1
ATOM 615 C CA . GLY A 1 78 ? -0.726 -4.060 -17.663 1.00 73.06 78 GLY A CA 1
ATOM 616 C C . GLY A 1 78 ? 0.244 -5.199 -17.363 1.00 73.06 78 GLY A C 1
ATOM 617 O O . GLY A 1 78 ? -0.040 -6.099 -16.569 1.00 73.06 78 GLY A O 1
ATOM 618 N N . PRO A 1 79 ? 1.452 -5.171 -17.938 1.00 77.19 79 PRO A N 1
ATOM 619 C CA . PRO A 1 79 ? 2.369 -6.299 -17.861 1.00 77.19 79 PRO A CA 1
ATOM 620 C C . PRO A 1 79 ? 2.913 -6.525 -16.433 1.00 77.19 79 PRO A C 1
ATOM 622 O O . PRO A 1 79 ? 3.294 -7.642 -16.083 1.00 77.19 79 PRO A O 1
ATOM 625 N N . LEU A 1 80 ? 2.877 -5.522 -15.544 1.00 81.75 80 LEU A N 1
ATOM 626 C CA . LEU A 1 80 ? 3.214 -5.723 -14.128 1.00 81.75 80 LEU A CA 1
ATOM 627 C C . LEU A 1 80 ? 2.125 -6.498 -13.369 1.00 81.75 80 LEU A C 1
ATOM 629 O O . LEU A 1 80 ? 2.431 -7.152 -12.370 1.00 81.75 80 LEU A O 1
ATOM 633 N N . ALA A 1 81 ? 0.876 -6.471 -13.845 1.00 82.75 81 ALA A N 1
ATOM 634 C CA . ALA A 1 81 ? -0.261 -7.140 -13.219 1.00 82.75 81 ALA A CA 1
ATOM 635 C C . ALA A 1 81 ? -0.015 -8.654 -13.036 1.00 82.75 81 ALA A C 1
ATOM 637 O O . ALA A 1 81 ? -0.380 -9.236 -12.012 1.00 82.75 81 ALA A O 1
ATOM 638 N N . TYR A 1 82 ? 0.686 -9.290 -13.980 1.00 86.50 82 TYR A N 1
ATOM 639 C CA . TYR A 1 82 ? 1.030 -10.720 -13.949 1.00 86.50 82 TYR A CA 1
ATOM 640 C C . TYR A 1 82 ? 1.996 -11.112 -12.827 1.00 86.50 82 TYR A C 1
ATOM 642 O O . TYR A 1 82 ? 2.042 -12.275 -12.427 1.00 86.50 82 TYR A O 1
ATOM 650 N N . TYR A 1 83 ? 2.745 -10.150 -12.290 1.00 88.25 83 TYR A N 1
ATOM 651 C CA . TYR A 1 83 ? 3.725 -10.376 -11.228 1.00 88.25 83 TYR A CA 1
ATOM 652 C C . TYR A 1 83 ? 3.132 -10.252 -9.820 1.00 88.25 83 TYR A C 1
ATOM 654 O O . TYR A 1 83 ? 3.813 -10.514 -8.823 1.00 88.25 83 TYR A O 1
ATOM 662 N N . PHE A 1 84 ? 1.856 -9.878 -9.711 1.00 89.44 84 PHE A N 1
ATOM 663 C CA . PHE A 1 84 ? 1.144 -9.834 -8.440 1.00 89.44 84 PHE A CA 1
ATOM 664 C C . PHE A 1 84 ? 0.606 -11.208 -8.017 1.00 89.44 84 PHE A C 1
ATOM 666 O O . PHE A 1 84 ? 0.467 -12.117 -8.837 1.00 89.44 84 PHE A O 1
ATOM 673 N N . PRO A 1 85 ? 0.257 -11.390 -6.728 1.00 89.94 85 PRO A N 1
ATOM 674 C CA . PRO A 1 85 ? -0.279 -12.653 -6.233 1.00 89.94 85 PRO A CA 1
ATOM 675 C C . PRO A 1 85 ? -1.472 -13.172 -7.050 1.00 89.94 85 PRO A C 1
ATOM 677 O O . PRO A 1 85 ? -2.473 -12.477 -7.231 1.00 89.94 85 PRO A O 1
ATOM 680 N N . GLY A 1 86 ? -1.371 -14.426 -7.492 1.00 87.62 86 GLY A N 1
ATOM 681 C CA . GLY A 1 86 ? -2.369 -15.083 -8.343 1.00 87.62 86 GLY A CA 1
ATOM 682 C C . GLY A 1 86 ? -2.129 -14.913 -9.844 1.00 87.62 86 GLY A C 1
ATOM 683 O O . GLY A 1 86 ? -2.775 -15.612 -10.618 1.00 87.62 86 GLY A O 1
ATOM 684 N N . GLY A 1 87 ? -1.195 -14.045 -10.239 1.00 87.75 87 GLY A N 1
ATOM 685 C CA . GLY A 1 87 ? -0.800 -13.854 -11.627 1.00 87.75 87 GLY A CA 1
ATOM 686 C C . GLY A 1 87 ? 0.222 -14.885 -12.096 1.00 87.75 87 GLY A C 1
ATOM 687 O O . GLY A 1 87 ? 0.863 -15.563 -11.285 1.00 87.75 87 GLY A O 1
ATOM 688 N N . ASN A 1 88 ? 0.357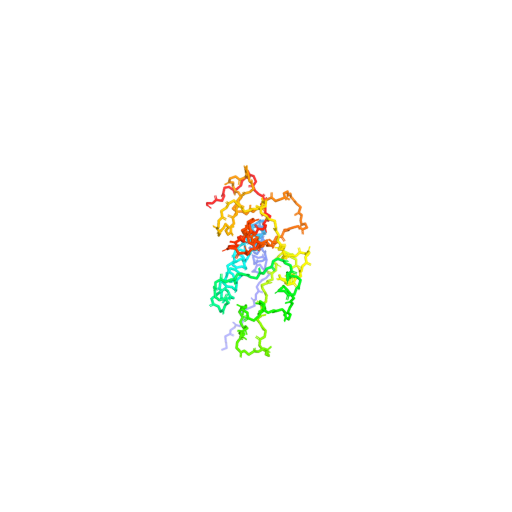 -15.020 -13.413 1.00 86.38 88 ASN A N 1
ATOM 689 C CA . ASN A 1 88 ? 1.392 -15.840 -14.027 1.00 86.38 88 ASN A CA 1
ATOM 690 C C . ASN A 1 88 ? 2.016 -15.119 -15.235 1.00 86.38 88 ASN A C 1
ATOM 692 O O . ASN A 1 88 ? 1.356 -15.023 -16.265 1.00 86.38 88 ASN A O 1
ATOM 696 N N . PRO A 1 89 ? 3.294 -14.703 -15.178 1.00 80.31 89 PRO A N 1
ATOM 697 C CA . PRO A 1 89 ? 3.946 -14.049 -16.315 1.00 80.31 89 PRO A CA 1
ATOM 698 C C . PRO A 1 89 ? 4.159 -14.982 -17.518 1.00 80.31 89 PRO A C 1
ATOM 700 O O . PRO A 1 89 ? 4.381 -14.513 -18.626 1.00 80.31 89 PRO A O 1
ATOM 703 N N . ALA A 1 90 ? 4.062 -16.305 -17.337 1.00 83.81 90 ALA A N 1
ATOM 704 C CA . ALA A 1 90 ? 4.139 -17.275 -18.431 1.00 83.81 90 ALA A CA 1
ATOM 705 C C . ALA A 1 90 ? 2.772 -17.605 -19.066 1.00 83.81 90 ALA A C 1
ATOM 707 O O . ALA A 1 90 ? 2.721 -18.386 -20.016 1.00 83.81 90 ALA A O 1
ATOM 708 N N . ASN A 1 91 ? 1.664 -17.089 -18.519 1.00 82.44 91 ASN A N 1
ATOM 709 C CA . ASN A 1 91 ? 0.322 -17.284 -19.063 1.00 82.44 91 ASN A CA 1
ATOM 710 C C . ASN A 1 91 ? -0.497 -15.992 -18.942 1.00 82.44 91 ASN A C 1
ATOM 712 O O . ASN A 1 91 ? -1.021 -15.690 -17.869 1.00 82.44 91 ASN A O 1
ATOM 716 N N . GLU A 1 92 ? -0.646 -15.299 -20.068 1.00 73.19 92 GLU A N 1
ATOM 717 C CA . GLU A 1 92 ? -1.320 -14.000 -20.192 1.00 73.19 92 GLU A CA 1
ATOM 718 C C . GLU A 1 92 ? -2.817 -14.038 -19.815 1.00 73.19 92 GLU A C 1
ATOM 720 O O . GLU A 1 92 ? -3.411 -13.001 -19.549 1.00 73.19 92 GLU A O 1
ATOM 725 N N . ASP A 1 93 ? -3.433 -15.219 -19.686 1.00 81.75 93 ASP A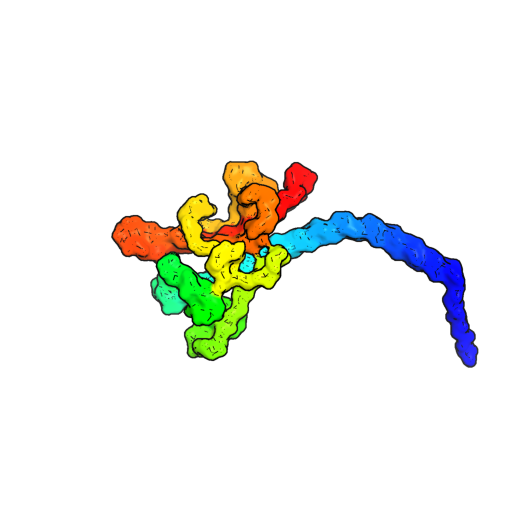 N 1
ATOM 726 C CA . ASP A 1 93 ? -4.828 -15.335 -19.231 1.00 81.75 93 ASP A CA 1
ATOM 727 C C . ASP A 1 93 ? -4.990 -15.174 -17.703 1.00 81.75 93 ASP A C 1
ATOM 729 O O . ASP A 1 93 ? -6.102 -14.996 -17.199 1.00 81.75 93 ASP A O 1
ATOM 733 N N . ASN A 1 94 ? -3.894 -15.259 -16.936 1.00 84.44 94 ASN A N 1
ATOM 734 C CA . ASN A 1 94 ? -3.915 -15.245 -15.472 1.00 84.44 94 ASN A CA 1
ATOM 735 C C . ASN A 1 94 ? -3.292 -13.961 -14.919 1.00 84.44 94 ASN A C 1
ATOM 737 O O . ASN A 1 94 ? -2.116 -13.925 -14.549 1.00 84.44 94 ASN A O 1
ATOM 741 N N . ILE A 1 95 ? -4.112 -12.920 -14.808 1.00 83.88 95 ILE A N 1
ATOM 742 C CA . ILE A 1 95 ? -3.724 -11.631 -14.229 1.00 83.88 95 ILE A CA 1
AT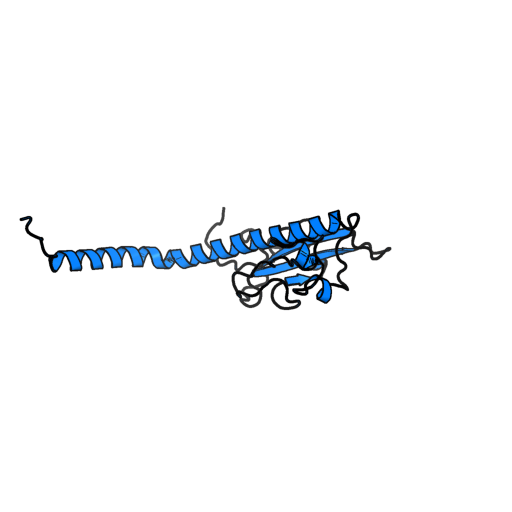OM 743 C C . ILE A 1 95 ? -3.710 -11.716 -12.692 1.00 83.88 95 ILE A C 1
ATOM 745 O O . ILE A 1 95 ? -4.605 -12.296 -12.069 1.00 83.88 95 ILE A O 1
ATOM 749 N N . GLY A 1 96 ? -2.681 -11.141 -12.066 1.00 86.44 96 GLY A N 1
ATOM 750 C CA . GLY A 1 96 ? -2.535 -11.100 -10.614 1.00 86.44 96 GLY A CA 1
ATOM 751 C C . GLY A 1 96 ? -3.383 -10.025 -9.939 1.00 86.44 96 GLY A C 1
ATOM 752 O O . GLY A 1 96 ? -3.870 -9.078 -10.551 1.00 86.44 96 GLY A O 1
ATOM 753 N N . ASN A 1 97 ? -3.571 -10.167 -8.626 1.00 87.50 97 ASN A N 1
ATOM 754 C CA . ASN A 1 97 ? -4.391 -9.237 -7.857 1.00 87.50 97 ASN A CA 1
ATOM 755 C C . ASN A 1 97 ? -3.560 -8.085 -7.295 1.00 87.50 97 ASN A C 1
ATOM 757 O O . ASN A 1 97 ? -2.759 -8.275 -6.373 1.00 87.50 97 ASN A O 1
ATOM 761 N N . PHE A 1 98 ? -3.833 -6.877 -7.784 1.00 86.38 98 PHE A N 1
ATOM 762 C CA . PHE A 1 98 ? -3.318 -5.659 -7.172 1.00 86.38 98 PHE A CA 1
ATOM 763 C C . PHE A 1 98 ? -3.778 -5.538 -5.710 1.00 86.38 98 PHE A C 1
ATOM 765 O O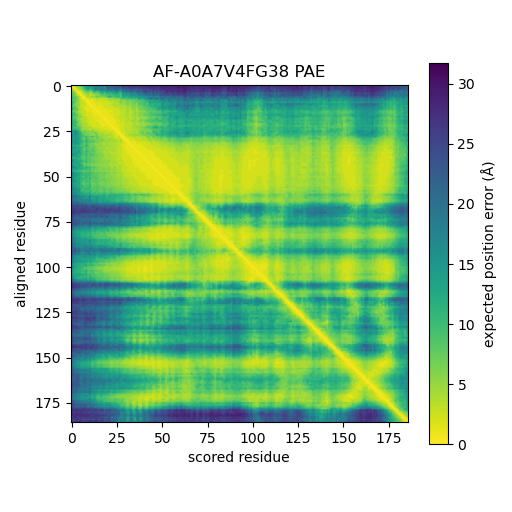 . PHE A 1 98 ? -4.939 -5.839 -5.398 1.00 86.38 98 PHE A O 1
ATOM 772 N N . PRO A 1 99 ? -2.905 -5.069 -4.800 1.00 89.69 99 PRO A N 1
ATOM 773 C CA . PRO A 1 99 ? -3.310 -4.781 -3.433 1.00 89.69 99 PRO A CA 1
ATOM 774 C C . PRO A 1 99 ? -4.373 -3.670 -3.378 1.00 89.69 99 PRO A C 1
ATOM 776 O O . PRO A 1 99 ? -4.556 -2.906 -4.327 1.00 89.69 99 PRO A O 1
ATOM 779 N N . ILE A 1 100 ? -5.063 -3.570 -2.241 1.00 88.88 100 ILE A N 1
ATOM 780 C CA . ILE A 1 100 ? -6.154 -2.609 -2.014 1.00 88.88 100 ILE A CA 1
ATOM 781 C C . ILE A 1 100 ? -5.743 -1.612 -0.933 1.00 88.88 100 ILE A C 1
ATOM 783 O O . ILE A 1 100 ? -5.246 -2.025 0.124 1.00 88.88 100 ILE A O 1
ATOM 787 N N . ASN A 1 101 ? -5.983 -0.322 -1.172 1.00 88.44 101 ASN A N 1
ATOM 788 C CA . ASN A 1 101 ? -5.806 0.721 -0.175 1.00 88.44 101 ASN A CA 1
ATOM 789 C C . ASN A 1 101 ? -6.860 0.551 0.942 1.00 88.44 101 ASN A C 1
ATOM 791 O O . ASN A 1 101 ? -8.065 0.593 0.685 1.00 88.44 101 ASN A O 1
ATOM 795 N N . PRO A 1 102 ? -6.445 0.368 2.208 1.00 88.44 102 PRO A N 1
ATOM 796 C CA . PRO A 1 102 ? -7.365 0.133 3.321 1.00 88.44 102 PRO A CA 1
ATOM 797 C C . PRO A 1 102 ? -8.167 1.363 3.787 1.00 88.44 102 PRO A C 1
ATOM 799 O O . PRO A 1 102 ? -9.029 1.232 4.665 1.00 88.44 102 PRO A O 1
ATOM 802 N N . TYR A 1 103 ? -7.879 2.559 3.266 1.00 84.75 103 TYR A N 1
ATOM 803 C CA . TYR A 1 103 ? -8.635 3.777 3.567 1.00 84.75 103 TYR A CA 1
ATOM 804 C C . TYR A 1 103 ? -9.692 4.098 2.511 1.00 84.75 103 TYR A C 1
ATOM 806 O O . TYR A 1 103 ? -10.793 4.484 2.895 1.00 84.75 103 TYR A O 1
ATOM 814 N N . THR A 1 104 ? -9.386 3.908 1.228 1.00 84.94 104 THR A N 1
ATOM 815 C CA . THR A 1 104 ? -10.290 4.211 0.102 1.00 84.94 104 THR A CA 1
ATOM 816 C C . THR A 1 104 ? -11.073 2.979 -0.362 1.00 84.94 104 THR A C 1
ATOM 818 O O . THR A 1 104 ? -12.191 3.101 -0.853 1.00 84.94 104 THR A O 1
ATOM 821 N N . GLY A 1 105 ? -10.511 1.777 -0.185 1.00 86.19 105 GLY A N 1
ATOM 822 C CA . GLY A 1 105 ? -11.039 0.533 -0.744 1.00 86.19 105 GLY A CA 1
ATOM 823 C C . GLY A 1 105 ? -10.744 0.347 -2.235 1.00 86.19 105 GLY A C 1
ATOM 824 O O . GLY A 1 105 ? -11.206 -0.637 -2.815 1.00 86.19 105 GLY A O 1
ATOM 825 N N . LEU A 1 106 ? -9.980 1.250 -2.853 1.00 84.69 106 LEU A N 1
ATOM 826 C CA . LEU A 1 106 ? -9.600 1.161 -4.260 1.00 84.69 106 LEU A CA 1
ATOM 827 C C . LEU A 1 106 ? -8.305 0.354 -4.422 1.00 84.69 106 LEU A C 1
ATOM 829 O O . LEU A 1 106 ? -7.544 0.135 -3.476 1.00 84.69 106 LEU A O 1
ATOM 833 N N . ARG A 1 107 ? -8.087 -0.168 -5.628 1.00 85.38 107 ARG A N 1
ATOM 834 C CA . ARG A 1 107 ? -6.900 -0.958 -5.973 1.00 85.38 107 ARG A CA 1
ATOM 835 C C . ARG A 1 107 ? -5.745 -0.031 -6.355 1.00 85.38 107 ARG A C 1
ATOM 837 O O . ARG A 1 107 ? -5.961 1.013 -6.961 1.00 85.38 107 ARG A O 1
ATOM 844 N N . TYR A 1 108 ? -4.512 -0.452 -6.075 1.00 81.38 108 TYR A N 1
ATOM 845 C CA . TYR A 1 108 ? -3.293 0.242 -6.522 1.00 81.38 108 TYR A CA 1
ATOM 846 C C . TYR A 1 108 ? -2.985 -0.028 -8.006 1.00 81.38 108 TYR A C 1
ATOM 848 O O . TYR A 1 108 ? -1.899 -0.481 -8.342 1.00 81.38 108 TYR A O 1
ATOM 856 N N . ASN A 1 109 ? -3.958 0.190 -8.881 1.00 75.88 109 ASN A N 1
ATOM 857 C CA . ASN A 1 109 ? -3.848 0.043 -10.338 1.00 75.88 109 ASN A CA 1
ATOM 858 C C . ASN A 1 109 ? -4.427 1.264 -11.076 1.00 75.88 109 ASN A C 1
ATOM 860 O O . ASN A 1 109 ? -4.725 1.212 -12.262 1.00 75.88 109 ASN A O 1
ATOM 864 N N . SER A 1 110 ? -4.677 2.341 -10.332 1.00 63.94 110 SER A N 1
ATOM 865 C CA . SER A 1 110 ? -5.143 3.615 -10.853 1.00 63.94 110 SER A CA 1
ATOM 866 C C . SER A 1 110 ? -3.993 4.598 -10.721 1.00 63.94 110 SER A C 1
ATOM 868 O O . SER A 1 110 ? -3.605 4.961 -9.603 1.00 63.94 110 SER A O 1
ATOM 870 N N . GLU A 1 111 ? -3.431 4.988 -11.862 1.00 59.31 111 GLU A N 1
ATOM 871 C CA . GLU A 1 111 ? -2.640 6.207 -11.972 1.00 59.31 111 GLU A CA 1
ATOM 872 C C . GLU A 1 111 ? -3.510 7.344 -11.396 1.00 59.31 111 GLU A C 1
ATOM 874 O O . GLU A 1 111 ? -4.697 7.420 -11.694 1.00 59.31 111 GLU A O 1
ATOM 879 N N . TYR A 1 112 ? -2.958 8.197 -10.535 1.00 56.94 112 TYR A N 1
ATOM 880 C CA . TYR A 1 112 ? -3.578 9.416 -9.972 1.00 56.94 112 TYR A CA 1
ATOM 881 C C . TYR A 1 112 ? -4.291 9.347 -8.613 1.00 56.94 112 TYR A C 1
ATOM 883 O O . TYR A 1 112 ? -4.302 10.382 -7.947 1.00 56.94 112 TYR A O 1
ATOM 891 N N . GLU A 1 113 ? -4.825 8.213 -8.144 1.00 66.31 113 GLU A N 1
ATOM 892 C CA . GLU A 1 113 ? -5.552 8.205 -6.852 1.00 66.31 113 GLU A CA 1
ATOM 893 C C . GLU A 1 113 ? -4.814 7.507 -5.711 1.00 66.31 113 GLU A C 1
ATOM 895 O O . GLU A 1 113 ? -4.650 8.107 -4.654 1.00 66.31 113 GLU A O 1
ATOM 900 N N . ASP A 1 114 ? -4.343 6.273 -5.903 1.00 75.31 114 ASP A N 1
ATOM 901 C CA . ASP A 1 114 ? -3.805 5.468 -4.795 1.00 75.31 114 ASP A CA 1
ATOM 902 C C . ASP A 1 114 ? -2.373 4.984 -5.005 1.00 75.31 114 ASP A C 1
ATOM 904 O O . ASP A 1 114 ? -1.616 4.856 -4.038 1.00 75.31 114 ASP A O 1
ATOM 908 N N . LEU A 1 115 ? -1.983 4.731 -6.256 1.00 76.00 115 LEU A N 1
ATOM 909 C CA . LEU A 1 115 ? -0.614 4.399 -6.616 1.00 76.00 115 LEU A CA 1
ATOM 910 C C . LEU A 1 115 ? -0.020 5.551 -7.417 1.00 76.00 115 LEU A C 1
ATOM 912 O O . LEU A 1 115 ? -0.447 5.850 -8.528 1.00 76.00 115 LEU A O 1
ATOM 916 N N . PHE A 1 116 ? 0.979 6.194 -6.837 1.00 73.12 116 PHE A N 1
ATOM 917 C CA . PHE A 1 116 ? 1.747 7.227 -7.502 1.00 73.12 116 PHE A CA 1
ATOM 918 C C . PHE A 1 116 ? 3.034 6.623 -8.055 1.00 73.12 116 PHE A C 1
ATOM 920 O O . PHE A 1 116 ? 3.770 5.947 -7.340 1.00 73.12 116 PHE A O 1
ATOM 927 N N . TYR A 1 117 ? 3.338 6.884 -9.318 1.00 71.06 117 TYR A N 1
ATOM 928 C CA . TYR A 1 117 ? 4.630 6.541 -9.896 1.00 71.06 117 TYR A CA 1
ATOM 929 C C . TYR A 1 117 ? 5.321 7.843 -10.284 1.00 71.06 117 TYR A C 1
ATOM 931 O O . TYR A 1 117 ? 4.854 8.561 -11.166 1.00 71.06 117 TYR A O 1
ATOM 939 N N . GLY A 1 118 ? 6.400 8.205 -9.593 1.00 61.72 118 GLY A N 1
ATOM 940 C CA . GLY A 1 118 ? 7.106 9.443 -9.912 1.00 61.72 118 GLY A CA 1
ATOM 941 C C . GLY A 1 118 ? 8.005 10.010 -8.817 1.00 61.72 118 GLY A C 1
ATOM 942 O O . GLY A 1 118 ? 7.803 9.798 -7.626 1.00 61.72 118 GLY A O 1
ATOM 943 N N . GLY A 1 119 ? 8.991 10.793 -9.270 1.00 55.41 119 GLY A N 1
ATOM 944 C CA . GLY A 1 119 ? 9.751 11.782 -8.501 1.00 55.41 119 GLY A CA 1
ATOM 945 C C . GLY A 1 119 ? 10.873 11.266 -7.588 1.00 55.41 119 GLY A C 1
ATOM 946 O O . GLY A 1 119 ? 10.629 10.647 -6.559 1.00 55.41 119 GLY A O 1
ATOM 947 N N . ASN A 1 120 ? 12.109 11.696 -7.867 1.00 53.94 120 ASN A N 1
ATOM 948 C CA . ASN A 1 120 ? 13.273 11.534 -6.976 1.00 53.94 120 ASN A CA 1
ATOM 949 C C . ASN A 1 120 ? 13.111 12.227 -5.600 1.00 53.94 120 ASN A C 1
ATOM 951 O O . ASN A 1 120 ? 13.898 11.985 -4.694 1.00 53.94 120 ASN A O 1
ATOM 955 N N . TYR A 1 121 ? 12.112 13.101 -5.422 1.00 56.22 121 TYR A N 1
ATOM 956 C CA . TYR A 1 121 ? 11.960 13.941 -4.224 1.00 56.22 121 TYR A CA 1
ATOM 957 C C . TYR A 1 121 ? 11.505 13.194 -2.961 1.00 56.22 121 TYR A C 1
ATOM 959 O O . TYR A 1 121 ? 11.631 13.737 -1.868 1.00 56.22 121 TYR A O 1
ATOM 967 N N . VAL A 1 122 ? 10.962 11.979 -3.094 1.00 60.59 122 VAL A N 1
ATOM 968 C CA . VAL A 1 122 ? 10.460 11.186 -1.952 1.00 60.59 122 VAL A CA 1
ATOM 969 C C . VAL A 1 122 ? 11.524 10.215 -1.418 1.00 60.59 122 VAL A C 1
ATOM 971 O O . VAL A 1 122 ? 11.452 9.789 -0.266 1.00 60.59 1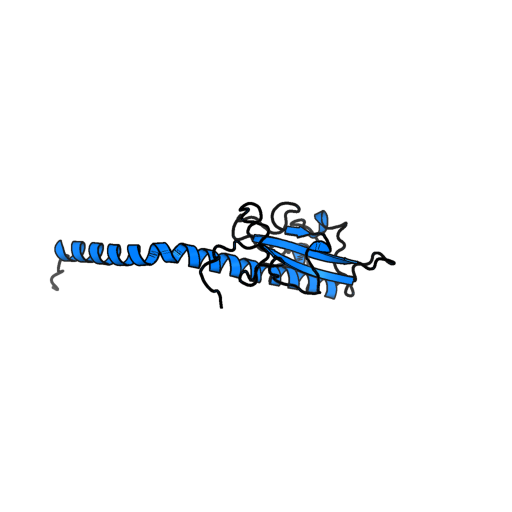22 VAL A O 1
ATOM 974 N N . PHE A 1 123 ? 12.540 9.892 -2.222 1.00 67.75 123 PHE A N 1
ATOM 975 C CA . PHE A 1 123 ? 13.473 8.802 -1.952 1.00 67.75 123 PHE A CA 1
ATOM 976 C C . PHE A 1 123 ? 14.914 9.315 -1.903 1.00 67.75 123 PHE A C 1
ATOM 978 O O . PHE A 1 123 ? 15.492 9.679 -2.925 1.00 67.75 123 PHE A O 1
ATOM 985 N N . GLU A 1 124 ? 15.530 9.305 -0.721 1.00 61.38 124 GLU A N 1
ATOM 986 C CA . GLU A 1 124 ? 16.961 9.634 -0.595 1.00 61.38 124 GLU A CA 1
ATOM 987 C C . GLU A 1 124 ? 17.845 8.395 -0.775 1.00 61.38 124 GLU A C 1
ATOM 989 O O . GLU A 1 124 ? 18.973 8.526 -1.239 1.00 61.38 124 GLU A O 1
ATOM 994 N N . ASN A 1 125 ? 17.345 7.204 -0.411 1.00 63.12 125 ASN A N 1
ATOM 995 C CA . ASN A 1 125 ? 18.073 5.945 -0.508 1.00 63.12 125 ASN A CA 1
ATOM 996 C C . ASN A 1 125 ? 17.224 4.852 -1.166 1.00 63.12 125 ASN A C 1
ATOM 998 O O . ASN A 1 125 ? 15.992 4.839 -1.124 1.00 63.12 125 ASN A O 1
ATOM 1002 N N . TYR A 1 126 ? 17.921 3.865 -1.716 1.00 61.72 126 TYR A N 1
ATOM 1003 C CA . TYR A 1 126 ? 17.306 2.654 -2.232 1.00 61.72 126 TYR A CA 1
ATOM 1004 C C . TYR A 1 126 ? 16.501 1.889 -1.172 1.00 61.72 126 TYR A C 1
ATOM 1006 O O . TYR A 1 126 ? 16.985 1.667 -0.063 1.00 61.72 126 TYR A O 1
ATOM 1014 N N . GLY A 1 127 ? 15.317 1.392 -1.552 1.00 61.34 127 GLY A N 1
ATOM 1015 C CA . GLY A 1 127 ? 14.543 0.460 -0.724 1.00 61.34 127 GLY A CA 1
ATOM 1016 C C . GLY A 1 127 ? 13.904 1.083 0.521 1.00 61.34 127 GLY A C 1
ATOM 1017 O O . GLY A 1 127 ? 13.606 0.363 1.476 1.00 61.34 127 GLY A O 1
ATOM 1018 N N . ASP A 1 128 ? 13.705 2.404 0.523 1.00 64.88 128 ASP A N 1
ATOM 1019 C CA . ASP A 1 128 ? 13.079 3.172 1.604 1.00 64.88 128 ASP A CA 1
ATOM 1020 C C . ASP A 1 128 ? 11.588 2.816 1.791 1.00 64.88 128 ASP A C 1
ATOM 1022 O O . ASP A 1 128 ? 10.708 3.603 1.482 1.00 64.88 128 ASP A O 1
ATOM 1026 N N . ASN A 1 129 ? 11.297 1.635 2.340 1.00 62.69 129 ASN A N 1
ATOM 1027 C CA . ASN A 1 129 ? 9.963 1.017 2.377 1.00 62.69 129 ASN A CA 1
ATOM 1028 C C . ASN A 1 129 ? 8.942 1.664 3.335 1.00 62.69 129 ASN A C 1
ATOM 1030 O O . ASN A 1 129 ? 7.816 1.182 3.431 1.00 62.69 129 ASN A O 1
ATOM 1034 N N . ALA A 1 130 ? 9.351 2.674 4.104 1.00 64.12 130 ALA A N 1
ATOM 1035 C CA . ALA A 1 130 ? 8.514 3.552 4.920 1.00 64.12 130 ALA A CA 1
ATOM 1036 C C . ALA A 1 130 ? 9.436 4.597 5.568 1.00 64.12 130 ALA A C 1
ATOM 1038 O O . ALA A 1 130 ? 10.254 4.254 6.425 1.00 64.12 130 ALA A O 1
ATOM 1039 N N . LYS A 1 131 ? 9.348 5.857 5.141 1.00 62.28 131 LYS A N 1
ATOM 1040 C CA . LYS A 1 131 ? 10.125 6.956 5.721 1.00 62.28 131 LYS A CA 1
ATOM 1041 C C . LYS A 1 131 ? 9.235 7.878 6.523 1.00 62.28 131 LYS A C 1
ATOM 1043 O O . LYS A 1 131 ? 8.069 8.069 6.194 1.00 62.28 131 LYS A O 1
ATOM 1048 N N . THR A 1 132 ? 9.816 8.475 7.553 1.00 60.56 132 THR A N 1
ATOM 1049 C CA . THR A 1 132 ? 9.178 9.580 8.250 1.00 60.56 132 THR A CA 1
ATOM 1050 C C . THR A 1 132 ? 9.391 10.861 7.444 1.00 60.56 132 THR A C 1
ATOM 1052 O O . THR A 1 132 ? 10.424 11.036 6.793 1.00 60.56 132 THR A O 1
ATOM 1055 N N . TRP A 1 133 ? 8.412 11.765 7.431 1.00 60.28 133 TRP A N 1
ATOM 1056 C CA . TRP A 1 133 ? 8.587 13.045 6.742 1.00 60.28 133 TRP A CA 1
ATOM 1057 C C . TRP A 1 133 ? 9.507 13.949 7.565 1.00 60.28 133 TRP A C 1
ATOM 1059 O O . TRP A 1 133 ? 9.064 14.399 8.618 1.00 60.28 133 TRP A O 1
ATOM 1069 N N . ALA A 1 134 ? 10.749 14.154 7.095 1.00 56.09 134 ALA A N 1
ATOM 1070 C CA . ALA A 1 134 ? 11.792 15.157 7.419 1.00 56.09 134 ALA A CA 1
ATOM 1071 C C . ALA A 1 134 ? 11.883 15.784 8.841 1.00 56.09 134 ALA A C 1
ATOM 1073 O O . ALA A 1 134 ? 12.617 16.747 9.046 1.00 56.09 134 ALA A O 1
ATOM 1074 N N . GLY A 1 135 ? 11.177 15.272 9.843 1.00 57.22 135 GLY A N 1
ATOM 1075 C CA . GLY A 1 135 ? 10.960 15.953 11.119 1.00 57.22 135 GLY A CA 1
ATOM 1076 C C . GLY A 1 135 ? 9.983 15.258 12.071 1.00 57.22 135 GLY A C 1
ATOM 1077 O O . GLY A 1 135 ? 10.018 15.547 13.262 1.00 57.22 135 GLY A O 1
ATOM 1078 N N . ASP A 1 136 ? 9.156 14.315 11.605 1.00 62.97 136 ASP A N 1
ATOM 1079 C CA . ASP A 1 136 ? 8.298 13.515 12.489 1.00 62.97 136 ASP A CA 1
ATOM 1080 C C . ASP A 1 136 ? 8.970 12.183 12.853 1.00 62.97 136 ASP A C 1
ATOM 1082 O O . ASP A 1 136 ? 8.732 11.151 12.235 1.00 62.97 136 ASP A O 1
ATOM 1086 N N . THR A 1 137 ? 9.833 12.176 13.868 1.00 65.00 137 THR A N 1
ATOM 1087 C CA . THR A 1 137 ? 10.517 10.949 14.327 1.00 65.00 137 THR A CA 1
ATOM 1088 C C . THR A 1 137 ? 9.577 9.922 14.966 1.00 65.00 137 THR A C 1
ATOM 1090 O O . THR A 1 137 ? 9.995 8.797 15.229 1.00 65.00 137 THR A O 1
ATOM 1093 N N . THR A 1 138 ? 8.314 10.284 15.206 1.00 67.25 138 THR A N 1
ATOM 1094 C CA . THR A 1 138 ? 7.314 9.431 15.864 1.00 67.25 138 THR A CA 1
ATOM 1095 C C . THR A 1 138 ? 6.388 8.717 14.880 1.00 67.25 138 THR A C 1
ATOM 1097 O O . THR A 1 138 ? 5.673 7.786 15.255 1.00 67.25 138 THR A O 1
ATOM 1100 N N . CYS A 1 139 ? 6.407 9.126 13.612 1.00 64.56 139 CYS A N 1
ATOM 1101 C CA . CYS A 1 139 ? 5.536 8.606 12.572 1.00 64.56 139 CYS A CA 1
ATOM 1102 C C . CYS A 1 139 ? 6.334 7.703 11.623 1.00 64.56 139 CYS A C 1
ATOM 1104 O O . CYS A 1 139 ? 7.048 8.220 10.774 1.00 64.56 139 CYS A O 1
ATOM 1106 N N . PRO A 1 140 ? 6.197 6.364 11.686 1.00 64.00 140 PRO A N 1
ATOM 1107 C CA . PRO A 1 140 ? 6.949 5.453 10.817 1.00 64.00 140 PRO A CA 1
ATOM 1108 C C . PRO A 1 140 ? 6.526 5.505 9.337 1.00 64.00 140 PRO A C 1
ATOM 1110 O O . PRO A 1 140 ? 7.065 4.747 8.541 1.00 64.00 140 PRO A O 1
ATOM 1113 N N . TYR A 1 141 ? 5.558 6.350 8.970 1.00 67.94 141 TYR A N 1
ATOM 1114 C CA . TYR A 1 141 ? 5.054 6.531 7.606 1.00 67.94 141 TYR A CA 1
ATOM 1115 C C . TYR A 1 141 ? 5.224 7.983 7.168 1.00 67.94 141 TYR A C 1
ATOM 1117 O O . TYR A 1 141 ? 5.405 8.881 7.994 1.00 67.94 141 TYR A O 1
ATOM 1125 N N . LEU A 1 142 ? 5.117 8.231 5.864 1.00 67.25 142 LEU A N 1
ATOM 1126 C CA . LEU A 1 142 ? 5.225 9.588 5.355 1.00 67.25 142 LEU A CA 1
ATOM 1127 C C . LEU A 1 142 ? 3.962 10.370 5.764 1.00 67.25 142 LEU A C 1
ATOM 1129 O O . LEU A 1 142 ? 2.842 9.984 5.425 1.00 67.25 142 LEU A O 1
ATOM 1133 N N . LYS A 1 143 ? 4.138 11.461 6.518 1.00 62.75 143 LYS A N 1
ATOM 1134 C CA . LYS A 1 143 ? 3.063 12.369 6.950 1.00 62.75 143 LYS A CA 1
ATOM 1135 C C . LYS A 1 143 ? 3.041 13.582 6.026 1.00 62.75 143 LYS A C 1
ATOM 1137 O O . LYS A 1 143 ? 3.707 14.577 6.291 1.00 62.75 143 LYS A O 1
ATOM 1142 N N . TRP A 1 144 ? 2.288 13.514 4.935 1.00 55.69 144 TRP A N 1
ATOM 1143 C CA . TRP A 1 144 ? 2.186 14.615 3.968 1.00 55.69 144 TRP A CA 1
ATOM 1144 C C . TRP A 1 144 ? 1.032 15.570 4.333 1.00 55.69 144 TRP A C 1
ATOM 1146 O O . TRP A 1 144 ? 0.127 15.830 3.562 1.00 55.69 144 TRP A O 1
ATOM 1156 N N . ALA A 1 145 ? 1.075 16.118 5.551 1.00 51.06 145 ALA A N 1
ATOM 1157 C CA . ALA A 1 145 ? -0.027 16.849 6.198 1.00 51.06 145 ALA A CA 1
ATOM 1158 C C . ALA A 1 145 ? -1.208 15.955 6.638 1.00 51.06 145 ALA A C 1
ATOM 1160 O O . ALA A 1 145 ? -1.257 14.761 6.357 1.00 51.06 145 ALA A O 1
ATOM 1161 N N . SER A 1 146 ? -2.141 16.519 7.414 1.00 55.53 146 SER A N 1
ATOM 1162 C CA . SER A 1 146 ? -3.324 15.827 7.959 1.00 55.53 146 SER A CA 1
ATOM 1163 C C . SER A 1 146 ? -4.390 15.509 6.904 1.00 55.53 146 SER A C 1
ATOM 1165 O O . SER A 1 146 ? -5.559 15.345 7.251 1.00 55.53 146 SER A O 1
ATOM 1167 N N . ASP A 1 147 ? -4.019 15.514 5.626 1.00 61.00 147 ASP A N 1
ATOM 1168 C CA . ASP A 1 147 ? -4.967 15.410 4.535 1.00 61.00 147 ASP A CA 1
ATOM 1169 C C . ASP A 1 147 ? -5.487 13.975 4.423 1.00 61.00 147 ASP A C 1
ATOM 1171 O O . ASP A 1 147 ? -4.742 13.003 4.264 1.00 61.00 147 ASP A O 1
ATOM 1175 N N . GLU A 1 148 ? -6.800 13.835 4.550 1.00 64.38 148 GLU A N 1
ATOM 1176 C CA . GLU A 1 148 ? -7.472 12.552 4.431 1.00 64.38 148 GLU A CA 1
ATOM 1177 C C . GLU A 1 148 ? -7.369 11.986 3.012 1.00 64.38 148 GLU A C 1
ATOM 1179 O O . GLU A 1 148 ? -7.378 10.762 2.864 1.00 64.38 148 GLU A O 1
ATOM 1184 N N . ALA A 1 149 ? -7.217 12.858 2.008 1.00 64.06 149 ALA A N 1
ATOM 1185 C CA . ALA A 1 149 ? -7.235 12.513 0.590 1.00 64.06 149 ALA A CA 1
ATOM 1186 C C . ALA A 1 149 ? -6.066 11.620 0.145 1.00 64.06 149 ALA A C 1
ATOM 1188 O O . ALA A 1 149 ? -6.198 10.882 -0.821 1.00 64.06 149 ALA A O 1
ATOM 1189 N N . ILE A 1 150 ? -4.943 11.647 0.865 1.00 68.00 150 ILE A N 1
ATOM 1190 C CA . ILE A 1 150 ? -3.711 10.917 0.508 1.00 68.00 150 ILE A CA 1
ATOM 1191 C C . ILE A 1 150 ? -3.439 9.719 1.429 1.00 68.00 150 ILE A C 1
ATOM 1193 O O . ILE A 1 150 ? -2.369 9.106 1.420 1.00 68.00 150 ILE A O 1
ATOM 1197 N N . SER A 1 151 ? -4.406 9.385 2.285 1.00 75.88 151 SER A N 1
ATOM 1198 C CA . SER A 1 151 ? -4.261 8.314 3.267 1.00 75.88 151 SER A CA 1
ATOM 1199 C C . SER A 1 151 ? -4.170 6.951 2.587 1.00 75.88 151 SER A C 1
ATOM 1201 O O . SER A 1 151 ? -5.092 6.520 1.900 1.00 75.88 151 SER A O 1
ATOM 1203 N N . GLY A 1 152 ? -3.079 6.231 2.842 1.00 79.56 152 GLY A N 1
ATOM 1204 C CA . GLY A 1 152 ? -2.841 4.912 2.261 1.00 79.56 152 GLY A CA 1
ATOM 1205 C C . GLY A 1 152 ? -2.331 4.923 0.843 1.00 79.56 152 GLY A C 1
ATOM 1206 O O . GLY A 1 152 ? -2.171 3.840 0.295 1.00 79.56 152 GLY A O 1
ATOM 1207 N N . GLN A 1 153 ? -2.026 6.081 0.266 1.00 82.06 153 GLN A N 1
ATOM 1208 C CA . GLN A 1 153 ? -1.328 6.107 -1.007 1.00 82.06 153 GLN A CA 1
ATOM 1209 C C . GLN A 1 153 ? 0.018 5.383 -0.887 1.00 82.06 153 GLN A C 1
ATOM 1211 O O . GLN A 1 153 ? 0.633 5.328 0.187 1.00 82.06 153 GLN A O 1
ATOM 1216 N N . ILE A 1 154 ? 0.477 4.818 -1.996 1.00 82.12 154 ILE A N 1
ATOM 1217 C CA . ILE A 1 154 ? 1.816 4.252 -2.133 1.00 82.12 154 ILE A CA 1
ATOM 1218 C C . ILE A 1 154 ? 2.476 4.937 -3.321 1.00 82.12 154 ILE A C 1
ATOM 1220 O O . ILE A 1 154 ? 1.844 5.131 -4.353 1.00 82.12 154 ILE A O 1
ATOM 1224 N N . ALA A 1 155 ? 3.741 5.310 -3.175 1.00 79.56 155 ALA A N 1
ATOM 1225 C CA . ALA A 1 155 ? 4.565 5.805 -4.258 1.00 79.56 155 ALA A CA 1
ATOM 1226 C C . ALA A 1 155 ? 5.622 4.788 -4.627 1.00 79.56 155 ALA A C 1
ATOM 1228 O O . ALA A 1 155 ? 6.275 4.220 -3.753 1.00 79.56 155 ALA A O 1
ATOM 1229 N N . VAL A 1 156 ? 5.840 4.641 -5.923 1.00 79.00 156 VAL A N 1
ATOM 1230 C CA . VAL A 1 156 ? 7.002 3.976 -6.491 1.00 79.00 156 VAL A CA 1
ATOM 1231 C C . VAL A 1 156 ? 7.838 5.047 -7.186 1.00 79.00 156 VAL A C 1
ATOM 1233 O O . VAL A 1 156 ? 7.364 5.757 -8.070 1.00 79.00 156 VAL A O 1
ATOM 1236 N N . GLY A 1 157 ? 9.078 5.207 -6.743 1.00 75.81 157 GLY A N 1
ATOM 1237 C CA . GLY A 1 157 ? 10.064 6.065 -7.389 1.00 75.81 157 GLY A CA 1
ATOM 1238 C C . GLY A 1 157 ? 11.055 5.232 -8.176 1.00 75.81 157 GLY A C 1
ATOM 1239 O O . GLY A 1 157 ? 11.333 4.092 -7.815 1.00 75.81 157 GLY A O 1
ATOM 1240 N N . VAL A 1 158 ? 11.623 5.820 -9.220 1.00 73.94 158 VAL A N 1
ATOM 1241 C CA . VAL A 1 158 ? 12.689 5.217 -10.022 1.00 73.94 158 VAL A CA 1
ATOM 1242 C C . VAL A 1 158 ? 13.866 6.177 -10.107 1.00 73.94 158 VAL A C 1
ATOM 1244 O O . VAL A 1 158 ? 13.690 7.376 -10.315 1.00 73.94 158 VAL A O 1
ATOM 1247 N N . TYR A 1 159 ? 15.066 5.638 -9.944 1.00 73.62 159 TYR A N 1
ATOM 1248 C CA . TYR A 1 159 ? 16.323 6.346 -10.113 1.00 73.62 159 TYR A CA 1
ATOM 1249 C C . TYR A 1 159 ? 16.865 6.050 -11.503 1.00 73.62 159 TYR A C 1
ATOM 1251 O O . TYR A 1 159 ? 17.065 4.887 -11.863 1.00 73.62 159 TYR A O 1
ATOM 1259 N N . PHE A 1 160 ? 17.118 7.104 -12.267 1.00 72.94 160 PHE A N 1
ATOM 1260 C CA . PHE A 1 160 ? 17.646 7.017 -13.620 1.00 72.94 160 PHE A CA 1
ATOM 1261 C C . PHE A 1 160 ? 19.085 7.521 -13.689 1.00 72.94 160 PHE A C 1
ATOM 1263 O O . PHE A 1 160 ? 19.485 8.434 -12.963 1.00 72.94 160 PHE A O 1
ATOM 1270 N N . ASP A 1 161 ? 19.854 6.935 -14.599 1.00 70.94 161 ASP A N 1
ATOM 1271 C CA . ASP A 1 161 ? 21.131 7.488 -15.026 1.00 70.94 161 ASP A CA 1
ATOM 1272 C C . ASP A 1 161 ? 20.877 8.785 -15.804 1.00 70.94 161 ASP A C 1
ATOM 1274 O O . ASP A 1 161 ? 20.118 8.804 -16.773 1.00 70.94 161 ASP A O 1
ATOM 1278 N N . THR A 1 162 ? 21.523 9.880 -15.412 1.00 72.50 162 THR A N 1
ATOM 1279 C CA . THR A 1 162 ? 21.370 11.179 -16.081 1.00 72.50 162 THR A CA 1
ATOM 1280 C C . THR A 1 162 ? 22.021 11.232 -17.463 1.00 72.50 162 THR A C 1
ATOM 1282 O O . THR A 1 162 ? 21.754 12.164 -18.220 1.00 72.50 162 THR A O 1
ATOM 1285 N N . ILE A 1 163 ? 22.870 10.257 -17.801 1.00 78.19 163 ILE A N 1
ATOM 1286 C CA . ILE A 1 163 ? 23.567 10.178 -19.088 1.00 78.19 163 ILE A CA 1
ATOM 1287 C C . ILE A 1 163 ? 22.837 9.233 -20.044 1.00 78.19 163 ILE A C 1
ATOM 1289 O O . ILE A 1 163 ? 22.606 9.589 -21.199 1.00 78.19 163 ILE A O 1
ATOM 1293 N N . THR A 1 164 ? 22.486 8.031 -19.582 1.00 76.62 164 THR A N 1
ATOM 1294 C CA . THR A 1 164 ? 21.864 6.994 -20.426 1.00 76.62 164 THR A CA 1
ATOM 1295 C C . THR A 1 164 ? 20.337 6.994 -20.377 1.00 76.62 164 THR A C 1
ATOM 1297 O O . THR A 1 164 ? 19.718 6.323 -21.197 1.00 76.62 164 THR A O 1
ATOM 1300 N N . TYR A 1 165 ? 19.727 7.743 -19.447 1.00 71.00 165 TYR A N 1
ATOM 1301 C CA . TYR A 1 165 ? 18.286 7.738 -19.155 1.00 71.00 165 TYR A CA 1
ATOM 1302 C C . TYR A 1 165 ? 17.714 6.354 -18.799 1.00 71.00 165 TYR A C 1
ATOM 1304 O O . TYR A 1 165 ? 16.499 6.185 -18.722 1.00 71.00 165 TYR A O 1
ATOM 1312 N N . ALA A 1 166 ? 18.571 5.366 -18.536 1.00 69.81 166 ALA A N 1
ATOM 1313 C CA . ALA A 1 166 ? 18.155 4.042 -18.102 1.00 69.81 166 ALA A CA 1
ATOM 1314 C C . ALA A 1 166 ? 17.748 4.066 -16.623 1.00 69.81 166 ALA A C 1
ATOM 1316 O O . ALA A 1 166 ? 18.404 4.718 -15.802 1.00 69.81 166 ALA A O 1
ATOM 1317 N N . VAL A 1 167 ? 16.693 3.329 -16.265 1.00 73.25 167 VAL A N 1
ATOM 1318 C CA . VAL A 1 167 ? 16.331 3.113 -14.860 1.00 73.25 167 VAL A CA 1
ATOM 1319 C C . VAL A 1 167 ? 17.327 2.140 -14.244 1.00 73.25 167 VAL A C 1
ATOM 1321 O O . VAL A 1 167 ? 17.443 0.993 -14.661 1.00 73.25 167 VAL A O 1
ATOM 1324 N N . ILE A 1 168 ? 18.037 2.610 -13.225 1.00 73.06 168 ILE A N 1
ATOM 1325 C CA . ILE A 1 168 ? 19.039 1.828 -12.502 1.00 73.06 168 ILE A CA 1
ATOM 1326 C C . ILE A 1 168 ? 18.392 1.126 -11.301 1.00 73.06 168 ILE A C 1
ATOM 1328 O O . ILE A 1 168 ? 18.826 0.052 -10.888 1.00 73.06 168 ILE A O 1
ATOM 1332 N N . GLN A 1 169 ? 17.385 1.757 -10.682 1.00 75.62 169 GLN A N 1
ATOM 1333 C CA . GLN A 1 169 ? 16.906 1.360 -9.360 1.00 75.62 169 GLN A CA 1
ATOM 1334 C C . GLN A 1 169 ? 15.514 1.932 -9.034 1.00 75.62 169 GLN A C 1
ATOM 1336 O O . GLN A 1 169 ? 15.072 2.871 -9.686 1.00 75.62 169 GLN A O 1
ATOM 1341 N N . TYR A 1 170 ? 14.837 1.412 -8.000 1.00 77.94 170 TYR A N 1
ATOM 1342 C CA . TYR A 1 170 ? 13.527 1.897 -7.541 1.00 77.94 170 TYR A CA 1
ATOM 1343 C C . TYR A 1 170 ? 13.447 2.103 -6.014 1.00 77.94 170 TYR A C 1
ATOM 1345 O O . TYR A 1 170 ? 14.206 1.509 -5.251 1.00 77.94 170 TYR A O 1
ATOM 1353 N N . GLY A 1 171 ? 12.501 2.921 -5.555 1.00 78.25 171 GLY A N 1
ATOM 1354 C CA . GLY A 1 171 ? 12.121 3.107 -4.150 1.00 78.25 171 GLY A CA 1
ATOM 1355 C C . GLY A 1 171 ? 10.606 2.966 -3.973 1.00 78.25 171 GLY A C 1
ATOM 1356 O O . GLY A 1 171 ? 9.863 3.176 -4.927 1.00 78.25 171 GLY A O 1
ATOM 1357 N N . ILE A 1 172 ? 10.132 2.579 -2.781 1.00 80.19 172 ILE A N 1
ATOM 1358 C CA . ILE A 1 172 ? 8.690 2.429 -2.494 1.00 80.19 172 ILE A CA 1
ATOM 1359 C C . ILE A 1 172 ? 8.344 3.102 -1.176 1.00 80.19 172 ILE A C 1
ATOM 1361 O O . ILE A 1 172 ? 8.821 2.663 -0.145 1.00 80.19 172 ILE A O 1
ATOM 1365 N N . ALA A 1 173 ? 7.482 4.112 -1.185 1.00 79.12 173 ALA A N 1
ATOM 1366 C CA . ALA A 1 173 ? 7.056 4.834 0.012 1.00 79.12 173 ALA A CA 1
ATOM 1367 C C . ALA A 1 173 ? 5.550 4.687 0.210 1.00 79.12 173 ALA A C 1
ATOM 1369 O O . ALA A 1 173 ? 4.805 4.548 -0.751 1.00 79.12 173 ALA A O 1
ATOM 1370 N N . GLY A 1 174 ? 5.086 4.748 1.455 1.00 78.50 174 GLY A N 1
ATOM 1371 C CA . GLY A 1 174 ? 3.664 4.676 1.779 1.00 78.50 174 GLY A CA 1
ATOM 1372 C C . GLY A 1 174 ? 3.252 5.783 2.731 1.00 78.50 174 GLY A C 1
ATOM 1373 O O . GLY A 1 174 ? 3.976 6.107 3.680 1.00 78.50 174 GLY A O 1
ATOM 1374 N N . TRP A 1 175 ? 2.059 6.320 2.498 1.00 78.62 175 TRP A N 1
ATOM 1375 C CA . TRP A 1 175 ? 1.431 7.324 3.344 1.00 78.62 175 TRP A CA 1
ATOM 1376 C C . TRP A 1 175 ? 0.445 6.668 4.301 1.00 78.62 175 TRP A C 1
ATOM 1378 O O . TRP A 1 175 ? -0.379 5.836 3.928 1.00 78.62 175 TRP A O 1
ATOM 1388 N N . GLY A 1 176 ? 0.509 7.058 5.567 1.00 72.38 176 GLY A N 1
ATOM 1389 C CA . GLY A 1 176 ? -0.431 6.627 6.595 1.00 72.38 176 GLY A CA 1
ATOM 1390 C C . GLY A 1 176 ? -0.911 7.829 7.391 1.00 72.38 176 GLY A C 1
ATOM 1391 O O . GLY A 1 176 ? -0.210 8.834 7.491 1.00 72.38 176 GLY A O 1
ATOM 1392 N N . ARG A 1 177 ? -2.094 7.734 8.003 1.00 71.44 177 ARG A N 1
ATOM 1393 C CA . ARG A 1 177 ? -2.516 8.757 8.961 1.00 71.44 177 ARG A CA 1
ATOM 1394 C C . ARG A 1 177 ? -1.685 8.588 10.220 1.00 71.44 177 ARG A C 1
ATOM 1396 O O . ARG A 1 177 ? -1.630 7.494 10.764 1.00 71.44 177 ARG A O 1
ATOM 1403 N N . CYS A 1 178 ? -1.066 9.647 10.722 1.00 68.06 178 CYS A N 1
ATOM 1404 C CA . CYS A 1 178 ? -0.409 9.641 12.027 1.00 68.06 178 CYS A CA 1
ATOM 1405 C C . CYS A 1 178 ? -1.270 10.427 13.012 1.00 68.06 178 CYS A C 1
ATOM 1407 O O . CYS A 1 178 ? -1.266 11.649 13.033 1.00 68.06 178 CYS A O 1
ATOM 1409 N N . PHE A 1 179 ? -2.062 9.700 13.800 1.00 58.03 179 PHE A N 1
ATOM 1410 C CA . PHE A 1 179 ? -3.043 10.276 14.725 1.00 58.03 179 PHE A CA 1
ATOM 1411 C C . PHE A 1 179 ? -2.450 10.861 16.016 1.00 58.03 179 PHE A C 1
ATOM 1413 O O . PHE A 1 179 ? -3.212 11.293 16.875 1.00 58.03 179 PHE A O 1
ATOM 1420 N N . LEU A 1 180 ? -1.133 10.794 16.236 1.00 52.81 180 LEU A N 1
ATOM 1421 C CA . LEU A 1 180 ? -0.606 10.828 17.598 1.00 52.81 180 LEU A CA 1
ATOM 1422 C C . LEU A 1 180 ? 0.696 11.616 17.722 1.00 52.81 180 LEU A C 1
ATOM 1424 O O . LEU A 1 180 ? 1.770 11.035 17.690 1.00 52.81 180 LEU A O 1
ATOM 1428 N N . ASP A 1 181 ? 0.560 12.904 18.036 1.00 51.06 181 ASP A N 1
ATOM 1429 C CA . ASP A 1 181 ? 1.580 13.661 18.775 1.00 51.06 181 ASP A CA 1
ATOM 1430 C C . ASP A 1 181 ? 1.646 13.223 20.270 1.00 51.06 181 ASP A C 1
ATOM 1432 O O . ASP A 1 181 ? 2.410 13.786 21.047 1.00 51.06 181 ASP A O 1
ATOM 1436 N N . SER A 1 182 ? 0.841 12.240 20.724 1.00 46.22 182 SER A N 1
ATOM 1437 C CA . SER A 1 182 ? 0.668 11.928 22.162 1.00 46.22 182 SER A CA 1
ATOM 1438 C C . SER A 1 182 ? 0.714 10.454 22.585 1.00 46.22 182 SER A C 1
ATOM 1440 O O . SER A 1 182 ? 0.640 10.166 23.779 1.00 46.22 182 SER A O 1
ATOM 1442 N N . LEU A 1 183 ? 0.853 9.496 21.667 1.00 49.06 183 LEU A N 1
ATOM 1443 C CA . LEU A 1 183 ? 0.954 8.078 22.028 1.00 49.06 183 LEU A CA 1
ATOM 1444 C C . LEU A 1 183 ? 2.200 7.497 21.374 1.00 49.06 183 LEU A C 1
ATOM 1446 O O . LEU A 1 183 ? 2.164 7.098 20.212 1.00 49.06 183 LEU A O 1
ATOM 1450 N N . ASN A 1 184 ? 3.282 7.468 22.160 1.00 41.69 184 ASN A N 1
ATOM 1451 C CA . ASN A 1 184 ? 4.530 6.773 21.858 1.00 41.69 184 ASN A CA 1
ATOM 1452 C C . ASN A 1 184 ? 4.235 5.418 21.210 1.00 41.69 184 ASN A C 1
ATOM 1454 O O . ASN A 1 184 ? 3.717 4.497 21.850 1.00 41.69 184 ASN A O 1
ATOM 1458 N N . TYR A 1 185 ? 4.561 5.326 19.928 1.00 39.31 185 TYR A N 1
ATOM 1459 C CA . TYR A 1 185 ? 4.683 4.061 19.230 1.00 39.31 185 TYR A CA 1
ATOM 1460 C C . TYR A 1 185 ? 6.054 3.463 19.600 1.00 39.31 185 TYR A C 1
ATOM 1462 O O . TYR A 1 185 ? 7.017 4.228 19.681 1.00 39.31 185 TYR A O 1
ATOM 1470 N N . PRO A 1 186 ? 6.159 2.156 19.893 1.00 45.66 186 PRO A N 1
ATOM 1471 C CA . PRO A 1 186 ? 7.454 1.487 19.986 1.00 45.66 186 PRO A CA 1
ATOM 1472 C C . PRO A 1 186 ? 8.147 1.396 18.621 1.00 45.66 186 PRO A C 1
ATOM 1474 O O . PRO A 1 186 ? 7.430 1.356 17.590 1.00 45.66 186 PRO A O 1
#

Solvent-accessible surface area (backbone atoms only — not comparable to full-atom values): 10794 Å² total; per-residue (Å²): 134,83,80,81,81,75,87,50,74,64,60,57,51,52,48,54,52,52,51,53,57,51,47,67,66,46,58,78,52,47,61,59,52,52,52,51,51,39,47,54,47,47,51,50,41,51,51,50,53,51,49,20,51,52,51,47,10,67,77,49,84,64,41,56,89,57,79,91,45,43,72,52,41,37,26,76,87,14,77,51,23,18,48,26,68,80,27,33,82,92,39,92,90,34,62,18,54,69,49,63,29,76,74,78,70,45,52,53,40,37,77,86,71,37,28,44,79,58,58,66,87,83,51,94,52,81,64,44,66,46,43,47,44,96,80,42,92,79,34,72,29,28,55,84,62,94,53,74,84,53,40,38,23,35,37,39,25,62,44,57,41,93,86,78,69,44,56,74,47,56,27,39,37,37,27,39,83,75,92,53,100,79,60,89,67,133

Mean predicted aligned error: 10.06 Å

Sequence (186 aa):
MGEKKGFTLIEMLLVILIIGILINIFLPHFSLFQERAKRTQIKNNMQVLQKALMAWAADHSGEFPLPDIVGEVLDPEGPLAYYFPGGNPANEDNIGNFPINPYTGLRYNSEYEDLFYGGNYVFENYGDNAKTWAGDTTCPYLKWASDEAISGQIAVGVYFDTITYAVIQYGIAGWGRCFLDSLNYP